Protein AF-A0AAW0XKK8-F1 (afdb_monomer_lite)

Structure (mmCIF, N/CA/C/O backbone):
data_AF-A0AAW0XKK8-F1
#
_entry.id   AF-A0AAW0XKK8-F1
#
loop_
_atom_site.group_PDB
_atom_site.id
_atom_site.type_symbol
_atom_site.label_atom_id
_atom_site.label_alt_id
_atom_site.label_comp_id
_atom_site.label_asym_id
_atom_site.label_entity_id
_atom_site.label_seq_id
_atom_site.pdbx_PDB_ins_code
_atom_site.Cartn_x
_atom_site.Cartn_y
_atom_site.Cartn_z
_atom_site.occupancy
_atom_site.B_iso_or_equiv
_atom_site.auth_seq_id
_atom_site.auth_comp_id
_atom_site.auth_asym_id
_atom_site.auth_atom_id
_atom_site.pdbx_PDB_model_num
ATOM 1 N N . PHE A 1 1 ? -4.760 21.081 11.468 1.00 84.69 1 PHE A N 1
ATOM 2 C CA . PHE A 1 1 ? -5.842 20.090 11.294 1.00 84.69 1 PHE A CA 1
ATOM 3 C C . PHE A 1 1 ? -5.333 18.701 11.641 1.00 84.69 1 PHE A C 1
ATOM 5 O O . PHE A 1 1 ? -5.816 18.152 12.617 1.00 84.69 1 PHE A O 1
ATOM 12 N N . THR A 1 2 ? -4.317 18.189 10.938 1.00 86.19 2 THR A N 1
ATOM 13 C CA . THR A 1 2 ? -3.656 16.901 11.236 1.00 86.19 2 THR A CA 1
ATOM 14 C C . THR A 1 2 ? -3.255 16.764 12.705 1.00 86.19 2 THR A C 1
ATOM 16 O O . THR A 1 2 ? -3.656 15.802 13.342 1.00 86.19 2 THR A O 1
ATOM 19 N N . SER A 1 3 ? -2.633 17.796 13.285 1.00 87.81 3 SER A N 1
ATOM 20 C CA . SER A 1 3 ? -2.278 17.830 14.714 1.00 87.81 3 SER A CA 1
ATOM 21 C C . SER A 1 3 ? -3.462 17.684 15.678 1.00 87.81 3 SER A C 1
ATOM 23 O O . SER A 1 3 ? -3.312 17.128 16.755 1.00 87.81 3 SER A O 1
ATOM 25 N N . VAL A 1 4 ? -4.654 18.174 15.317 1.00 87.62 4 VAL A N 1
ATOM 26 C CA . VAL A 1 4 ? -5.855 18.037 16.161 1.00 87.62 4 VAL A CA 1
ATOM 27 C C . VAL A 1 4 ? -6.326 16.589 16.160 1.00 87.62 4 VAL A C 1
ATOM 29 O O . VAL A 1 4 ? -6.712 16.079 17.206 1.00 87.62 4 VAL A O 1
ATOM 32 N N . VAL A 1 5 ? -6.285 15.932 14.996 1.00 90.00 5 VAL A N 1
ATOM 33 C CA . VAL A 1 5 ? -6.643 14.515 14.884 1.00 90.00 5 VAL A CA 1
ATOM 34 C C . VAL A 1 5 ? -5.619 13.652 15.612 1.00 90.00 5 VAL A C 1
ATOM 36 O O . VAL A 1 5 ? -6.015 12.767 16.353 1.00 90.00 5 VAL A O 1
ATOM 39 N N . GLU A 1 6 ? -4.331 13.956 15.474 1.00 90.62 6 GLU A N 1
ATOM 40 C CA . GLU A 1 6 ? -3.243 13.252 16.159 1.00 90.62 6 GLU A CA 1
ATOM 41 C C . GLU A 1 6 ? -3.327 13.383 17.688 1.00 90.62 6 GLU A C 1
ATOM 43 O O . GLU A 1 6 ? -3.263 12.393 18.403 1.00 90.62 6 GLU A O 1
ATOM 48 N N . CYS A 1 7 ? -3.532 14.592 18.223 1.00 92.00 7 CYS A N 1
ATOM 49 C CA . CYS A 1 7 ? -3.575 14.799 19.675 1.00 92.00 7 CYS A CA 1
ATOM 50 C C . CYS A 1 7 ? -4.872 14.305 20.343 1.00 92.00 7 CYS A C 1
ATOM 52 O O . CYS A 1 7 ? -4.920 14.189 21.570 1.00 92.00 7 CYS A O 1
ATOM 54 N N . HIS A 1 8 ? -5.942 14.078 19.574 1.00 93.88 8 HIS A N 1
ATOM 55 C CA . HIS A 1 8 ? -7.271 13.739 20.101 1.00 93.88 8 HIS A CA 1
ATOM 56 C C . HIS A 1 8 ? -7.899 12.503 19.441 1.00 93.88 8 HIS A C 1
ATOM 58 O O . HIS A 1 8 ? -9.105 12.286 19.570 1.00 93.88 8 HIS A O 1
ATOM 64 N N . SER A 1 9 ? -7.099 11.679 18.771 1.00 94.94 9 SER A N 1
ATOM 65 C CA . SER A 1 9 ? -7.500 10.456 18.063 1.00 94.94 9 SER A CA 1
ATOM 66 C C . SER A 1 9 ? -8.334 9.530 18.942 1.00 94.94 9 SER A C 1
ATOM 68 O O . SER A 1 9 ? -9.464 9.207 18.580 1.00 94.94 9 SER A O 1
ATOM 70 N N . ARG A 1 10 ? -7.869 9.202 20.151 1.00 95.25 10 ARG A N 1
ATOM 71 C CA . ARG A 1 10 ? -8.622 8.365 21.100 1.00 95.25 10 ARG A CA 1
ATOM 72 C C . ARG A 1 10 ? -10.015 8.912 21.425 1.00 95.25 10 ARG A C 1
ATOM 74 O O . ARG A 1 10 ? -10.976 8.148 21.480 1.00 95.25 10 ARG A O 1
ATOM 81 N N . LEU A 1 11 ? -10.140 10.225 21.633 1.00 95.69 11 LEU A N 1
ATOM 82 C CA . LEU A 1 11 ? -11.433 10.865 21.903 1.00 95.69 11 LEU A CA 1
ATOM 83 C C . LEU A 1 11 ? -12.339 10.808 20.668 1.00 95.69 11 LEU A C 1
ATOM 85 O O . LEU A 1 11 ? -13.523 10.508 20.789 1.00 95.69 11 LEU A O 1
ATOM 89 N N . LEU A 1 12 ? -11.782 11.054 19.480 1.00 96.00 12 LEU A N 1
ATOM 90 C CA . LEU A 1 12 ? -12.513 10.927 18.221 1.00 96.00 12 LEU A CA 1
ATOM 91 C C . LEU A 1 12 ? -13.043 9.501 18.034 1.00 96.00 12 LEU A C 1
ATOM 93 O O . LEU A 1 12 ? -14.217 9.340 17.717 1.00 96.00 12 LEU A O 1
ATOM 97 N N . LEU A 1 13 ? -12.234 8.475 18.304 1.00 97.19 13 LEU A N 1
ATOM 98 C CA . LEU A 1 13 ? -12.648 7.072 18.214 1.00 97.19 13 LEU A CA 1
ATOM 99 C C . LEU A 1 13 ? -13.746 6.723 19.231 1.00 97.19 13 LEU A C 1
ATOM 101 O O . LEU A 1 13 ? -14.715 6.059 18.880 1.00 97.19 13 LEU A O 1
ATOM 105 N N . GLN A 1 14 ? -13.670 7.235 20.464 1.00 96.62 14 GLN A N 1
ATOM 106 C CA . GLN A 1 14 ? -14.758 7.083 21.442 1.00 96.62 14 GLN A CA 1
ATOM 107 C C . GLN A 1 14 ? -16.062 7.739 20.972 1.00 96.62 14 GLN A C 1
ATOM 109 O O . GLN A 1 14 ? -17.140 7.180 21.169 1.00 96.62 14 GLN A O 1
ATOM 114 N N . CYS A 1 15 ? -15.975 8.910 20.339 1.00 96.75 15 CYS A N 1
ATOM 115 C CA . CYS A 1 15 ? -17.128 9.548 19.713 1.00 96.75 15 CYS A CA 1
ATOM 116 C C . CYS A 1 15 ? -17.630 8.746 18.503 1.00 96.75 15 CYS A C 1
ATOM 118 O O . CYS A 1 15 ? -18.832 8.711 18.270 1.00 96.75 15 CYS A O 1
ATOM 120 N N . ALA A 1 16 ? -16.750 8.077 17.754 1.00 96.81 16 ALA A N 1
ATOM 121 C CA . ALA A 1 16 ? -17.135 7.281 16.591 1.00 96.81 16 ALA A CA 1
ATOM 122 C C . ALA A 1 16 ? -18.048 6.095 16.950 1.00 96.81 16 ALA A C 1
ATOM 124 O O . ALA A 1 16 ? -18.891 5.728 16.141 1.00 96.81 16 ALA A O 1
ATOM 125 N N . LEU A 1 17 ? -17.929 5.565 18.173 1.00 96.88 17 LEU A N 1
ATOM 126 C CA . LEU A 1 17 ? -18.808 4.526 18.737 1.00 96.88 17 LEU A CA 1
ATOM 127 C C . LEU A 1 17 ? -20.202 5.048 19.131 1.00 96.88 17 LEU A C 1
ATOM 129 O O . LEU A 1 17 ? -21.073 4.291 19.554 1.00 96.88 17 LEU A O 1
ATOM 133 N N . GLN A 1 18 ? -20.427 6.361 19.063 1.00 96.81 18 GLN A N 1
ATOM 134 C CA . GLN A 1 18 ? -21.727 6.966 19.324 1.00 96.81 18 GLN A CA 1
ATOM 135 C C . GLN A 1 18 ? -22.398 7.284 17.991 1.00 96.81 18 GLN A C 1
ATOM 137 O O . GLN A 1 18 ? -21.910 8.122 17.233 1.00 96.81 18 GLN A O 1
ATOM 142 N N . ALA A 1 19 ? -23.562 6.682 17.738 1.00 94.12 19 ALA A N 1
ATOM 143 C CA . ALA A 1 19 ? -24.283 6.811 16.468 1.00 94.12 19 ALA A CA 1
ATOM 144 C C . ALA A 1 19 ? -24.527 8.270 16.019 1.00 94.12 19 ALA A C 1
ATOM 146 O O . ALA A 1 19 ? -24.535 8.556 14.824 1.00 94.12 19 ALA A O 1
ATOM 147 N N . GLU A 1 20 ? -24.694 9.205 16.961 1.00 95.94 20 GLU A N 1
ATOM 148 C CA . GLU A 1 20 ? -24.867 10.639 16.674 1.00 95.94 20 GLU A CA 1
ATOM 149 C C . GLU A 1 20 ? -23.611 11.290 16.064 1.00 95.94 20 GLU A C 1
ATOM 151 O O . GLU A 1 20 ? -23.715 12.173 15.212 1.00 95.94 20 GLU A O 1
ATOM 156 N N . HIS A 1 21 ? -22.418 10.845 16.466 1.00 95.69 21 HIS A N 1
ATOM 157 C CA . HIS A 1 21 ? -21.138 11.449 16.081 1.00 95.69 21 HIS A CA 1
ATOM 158 C C . HIS A 1 21 ? -20.372 10.630 15.033 1.00 95.69 21 HIS A C 1
ATOM 160 O O . HIS A 1 21 ? -19.498 11.178 14.357 1.00 95.69 21 HIS A O 1
ATOM 166 N N . GLN A 1 22 ? -20.719 9.352 1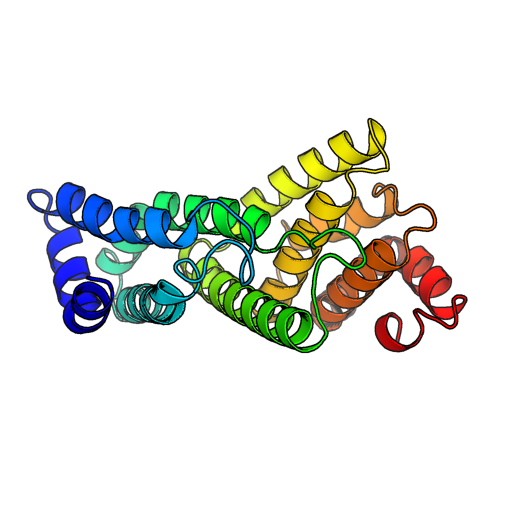4.861 1.00 95.69 22 GLN A N 1
ATOM 167 C CA . GLN A 1 22 ? -20.056 8.386 13.985 1.00 95.69 22 GLN A CA 1
ATOM 168 C C . GLN A 1 22 ? -19.761 8.937 12.583 1.00 95.69 22 GLN A C 1
ATOM 170 O O . GLN A 1 22 ? -18.604 8.983 12.163 1.00 95.69 22 GLN A O 1
ATOM 175 N N . ALA A 1 23 ? -20.786 9.421 11.874 1.00 95.38 23 ALA A N 1
ATOM 176 C CA . ALA A 1 23 ? -20.630 9.934 10.511 1.00 95.38 23 ALA A CA 1
ATOM 177 C C . ALA A 1 23 ? -19.679 11.142 10.441 1.00 95.38 23 ALA A C 1
ATOM 179 O O . ALA A 1 23 ? -18.861 11.248 9.527 1.00 95.38 23 ALA A O 1
ATOM 180 N N . THR A 1 24 ? -19.750 12.035 11.430 1.00 95.62 24 THR A N 1
ATOM 181 C CA . THR A 1 24 ? -18.892 13.222 11.510 1.00 95.62 24 THR A CA 1
ATOM 182 C C . THR A 1 24 ? -17.438 12.835 11.746 1.00 95.62 24 THR A C 1
ATOM 184 O O . THR A 1 24 ? -16.552 13.375 11.086 1.00 95.62 24 THR A O 1
ATOM 187 N N . VAL A 1 25 ? -17.171 11.885 12.647 1.00 95.38 25 VAL A N 1
ATOM 188 C CA . VAL A 1 25 ? -15.799 11.433 12.917 1.00 95.38 25 VAL A CA 1
ATOM 189 C C . VAL A 1 25 ? -15.202 10.748 11.691 1.00 95.38 25 VAL A C 1
ATOM 191 O O . VAL A 1 25 ? -14.082 11.078 11.300 1.00 95.38 25 VAL A O 1
ATOM 194 N N . VAL A 1 26 ? -15.955 9.859 11.035 1.00 94.94 26 VAL A N 1
ATOM 195 C CA . VAL A 1 26 ? -15.504 9.219 9.790 1.00 94.94 26 VAL A CA 1
ATOM 196 C C . VAL A 1 26 ? -15.193 10.272 8.729 1.00 94.94 26 VAL A C 1
ATOM 198 O O . VAL A 1 26 ? -14.148 10.195 8.087 1.00 94.94 26 VAL A O 1
ATOM 201 N N . GLN A 1 27 ? -16.035 11.299 8.589 1.00 94.00 27 GLN A N 1
ATOM 202 C CA . GLN A 1 27 ? -15.788 12.394 7.653 1.00 94.00 27 GLN A CA 1
ATOM 203 C C . GLN A 1 27 ? -14.513 13.177 7.997 1.00 94.00 27 GLN A C 1
ATOM 205 O O . GLN A 1 27 ? -13.757 13.520 7.091 1.00 94.00 27 GLN A O 1
ATOM 210 N N . VAL A 1 28 ? -14.251 13.447 9.280 1.00 93.19 28 VAL A N 1
ATOM 211 C CA . VAL A 1 28 ? -13.021 14.120 9.731 1.00 93.19 28 VAL A CA 1
ATOM 212 C C . VAL A 1 28 ? -11.789 13.292 9.376 1.00 93.19 28 VAL A C 1
ATOM 214 O O . VAL A 1 28 ? -10.851 13.831 8.795 1.00 93.19 28 VAL A O 1
ATOM 217 N N . VAL A 1 29 ? -11.793 11.987 9.650 1.00 91.81 29 VAL A N 1
ATOM 218 C CA . VAL A 1 29 ? -10.669 11.113 9.277 1.00 91.81 29 VAL A CA 1
ATOM 219 C C . VAL A 1 29 ? -10.535 11.019 7.753 1.00 91.81 29 VAL A C 1
ATOM 221 O O . VAL A 1 29 ? -9.429 11.098 7.225 1.00 91.81 29 VAL A O 1
ATOM 224 N N . ALA A 1 30 ? -11.644 10.969 7.012 1.00 91.00 30 ALA A N 1
ATOM 225 C CA . ALA A 1 30 ? -11.630 10.965 5.551 1.00 91.00 30 ALA A CA 1
ATOM 226 C C . ALA A 1 30 ? -11.070 12.265 4.936 1.00 91.00 30 ALA A C 1
ATOM 228 O O . ALA A 1 30 ? -10.599 12.242 3.801 1.00 91.00 30 ALA A O 1
ATOM 229 N N . LEU A 1 31 ? -11.047 13.395 5.655 1.00 92.31 31 LEU A N 1
ATOM 230 C CA . LEU A 1 31 ? -10.341 14.597 5.186 1.00 92.31 31 LEU A CA 1
ATOM 231 C C . LEU A 1 31 ? -8.817 14.397 5.145 1.00 92.31 31 LEU A C 1
ATOM 233 O O . LEU A 1 31 ? -8.158 15.009 4.308 1.00 92.31 31 LEU A O 1
ATOM 237 N N . LEU A 1 32 ? -8.248 13.513 5.975 1.00 93.81 32 LEU A N 1
ATOM 238 C CA . LEU A 1 32 ? -6.824 13.157 5.888 1.00 93.81 32 LEU A CA 1
ATOM 239 C C . LEU A 1 32 ? -6.498 12.476 4.554 1.00 93.81 32 LEU A C 1
ATOM 241 O O . LEU A 1 32 ? -5.420 12.699 4.003 1.00 93.81 32 LEU A O 1
ATOM 245 N N . LEU A 1 33 ? -7.445 11.710 3.995 1.00 93.88 33 LEU A N 1
ATOM 246 C CA . LEU A 1 33 ? -7.297 11.129 2.658 1.00 93.88 33 LEU A CA 1
ATOM 247 C C . LEU A 1 33 ? -7.171 12.210 1.588 1.00 93.88 33 LEU A C 1
ATOM 249 O O . LEU A 1 33 ? -6.453 12.005 0.621 1.00 93.88 33 LEU A O 1
ATOM 253 N N . GLN A 1 34 ? -7.820 13.366 1.750 1.00 92.06 34 GLN A N 1
ATOM 254 C CA . GLN A 1 34 ? -7.687 14.465 0.788 1.00 92.06 34 GLN A CA 1
ATOM 255 C C . GLN A 1 34 ? -6.275 15.060 0.812 1.00 92.06 34 GLN A C 1
ATOM 257 O O . GLN A 1 34 ? -5.745 15.399 -0.241 1.00 92.06 34 GLN A O 1
ATOM 262 N N . CYS A 1 35 ? -5.640 15.127 1.988 1.00 93.00 35 CYS A N 1
ATOM 263 C CA . CYS A 1 35 ? -4.231 15.504 2.100 1.00 93.00 35 CYS A CA 1
ATOM 264 C C . CYS A 1 35 ? -3.329 14.456 1.435 1.00 93.00 35 CYS A C 1
ATOM 266 O O . CYS A 1 35 ? -2.495 14.815 0.606 1.00 93.00 35 CYS A O 1
ATOM 268 N N . ALA A 1 36 ? -3.532 13.168 1.734 1.00 94.38 36 ALA A N 1
ATOM 269 C CA . ALA A 1 36 ? -2.767 12.073 1.131 1.00 94.38 36 ALA A CA 1
ATOM 270 C C . ALA A 1 36 ? -2.933 12.021 -0.402 1.00 94.38 36 ALA A C 1
ATOM 272 O O . ALA A 1 36 ? -1.972 11.786 -1.130 1.00 94.38 36 ALA A O 1
ATOM 273 N N . ALA A 1 37 ? -4.137 12.314 -0.895 1.00 95.81 37 ALA A N 1
ATOM 274 C CA . ALA A 1 37 ? -4.494 12.324 -2.310 1.00 95.81 37 ALA A CA 1
ATOM 275 C C . ALA A 1 37 ? -4.228 13.669 -3.005 1.00 95.81 37 ALA A C 1
ATOM 277 O O . ALA A 1 37 ? -4.780 13.911 -4.082 1.00 95.81 37 ALA A O 1
ATOM 278 N N . THR A 1 38 ? -3.405 14.548 -2.417 1.00 96.50 38 THR A N 1
ATOM 279 C CA . THR A 1 38 ? -3.028 15.812 -3.064 1.00 96.50 38 THR A CA 1
ATOM 280 C C . THR A 1 38 ? -2.476 15.523 -4.467 1.00 96.50 38 THR A C 1
ATOM 282 O O . THR A 1 38 ? -1.544 14.713 -4.589 1.00 96.50 38 THR A O 1
ATOM 285 N N . PRO A 1 39 ? -3.054 16.134 -5.523 1.00 96.38 39 PRO A N 1
ATOM 286 C CA . PRO A 1 39 ? -2.637 15.881 -6.895 1.00 96.38 39 PRO A CA 1
ATOM 287 C C . PRO A 1 39 ? -1.176 16.252 -7.136 1.00 96.38 39 PRO A C 1
ATOM 289 O O . PRO A 1 39 ? -0.699 17.259 -6.621 1.00 96.38 39 PRO A O 1
ATOM 292 N N . GLY A 1 40 ? -0.510 15.467 -7.981 1.00 93.94 40 GLY A N 1
ATOM 293 C CA . GLY A 1 40 ? 0.898 15.651 -8.326 1.00 93.94 40 GLY A CA 1
ATOM 294 C C . GLY A 1 40 ? 1.823 14.654 -7.631 1.00 93.94 40 GLY A C 1
ATOM 295 O O . GLY A 1 40 ? 1.401 13.849 -6.795 1.00 93.94 40 GLY A O 1
ATOM 296 N N . GLN A 1 41 ? 3.089 14.681 -8.021 1.00 94.56 41 GLN A N 1
ATOM 297 C CA . GLN A 1 41 ? 4.149 13.828 -7.515 1.00 94.56 41 GLN A CA 1
ATOM 298 C C . GLN A 1 41 ? 4.845 14.480 -6.314 1.00 94.56 41 GLN A C 1
ATOM 300 O O . GLN A 1 41 ? 5.308 15.617 -6.398 1.00 94.56 41 GLN A O 1
ATOM 305 N N . TYR A 1 42 ? 4.975 13.745 -5.210 1.00 95.94 42 TYR A N 1
ATOM 306 C CA . TYR A 1 42 ? 5.910 14.130 -4.154 1.00 95.94 42 TYR A CA 1
ATOM 307 C C . TYR A 1 42 ? 7.347 13.850 -4.623 1.00 95.94 42 TYR A C 1
ATOM 309 O O . TYR A 1 42 ? 7.576 12.775 -5.191 1.00 95.94 42 TYR A O 1
ATOM 317 N N . PRO A 1 43 ? 8.334 14.729 -4.366 1.00 95.31 43 PRO A N 1
ATOM 318 C CA . PRO A 1 43 ? 8.244 16.033 -3.687 1.00 95.31 43 PRO A CA 1
ATOM 319 C C . PRO A 1 43 ? 8.080 17.236 -4.638 1.00 95.31 43 PRO A C 1
ATOM 321 O O . PRO A 1 43 ? 8.110 18.378 -4.185 1.00 95.31 43 PRO A O 1
ATOM 324 N N . THR A 1 44 ? 7.987 17.008 -5.950 1.00 93.62 44 THR A N 1
ATOM 325 C CA . THR A 1 44 ? 8.135 18.056 -6.974 1.00 93.62 44 THR A CA 1
ATOM 326 C C . THR A 1 44 ? 6.900 18.931 -7.138 1.00 93.62 44 THR A C 1
ATOM 328 O O . THR A 1 44 ? 7.008 20.155 -7.177 1.00 93.62 44 THR A O 1
ATOM 331 N N . ASP A 1 45 ? 5.728 18.310 -7.249 1.00 95.31 45 ASP A N 1
ATOM 332 C CA . ASP A 1 45 ? 4.469 19.015 -7.494 1.00 95.31 45 ASP A CA 1
ATOM 333 C C . ASP A 1 45 ? 3.779 19.389 -6.179 1.00 95.31 45 ASP A C 1
ATOM 335 O O . ASP A 1 45 ? 3.057 20.385 -6.107 1.00 95.31 45 ASP A O 1
ATOM 339 N N . GLU A 1 46 ? 3.979 18.580 -5.135 1.00 96.00 46 GLU A N 1
ATOM 340 C CA . GLU A 1 46 ? 3.326 18.758 -3.845 1.00 96.00 46 GLU A CA 1
ATOM 341 C C . GLU A 1 46 ? 4.127 18.152 -2.683 1.00 96.00 46 GLU A C 1
ATOM 343 O O . GLU A 1 46 ? 4.867 17.184 -2.840 1.00 96.00 46 GLU A O 1
ATOM 348 N N . THR A 1 47 ? 3.936 18.718 -1.492 1.00 95.69 47 THR A N 1
ATOM 349 C CA . THR A 1 47 ? 4.537 18.267 -0.224 1.00 95.69 47 THR A CA 1
ATOM 350 C C . THR A 1 47 ? 3.495 18.118 0.885 1.00 95.69 47 THR A C 1
ATOM 352 O O . THR A 1 47 ? 3.812 18.180 2.064 1.00 95.69 47 THR A O 1
ATOM 355 N N . THR A 1 48 ? 2.218 17.991 0.527 1.00 95.50 48 THR A N 1
ATOM 356 C CA . THR A 1 48 ? 1.104 17.911 1.484 1.00 95.50 48 THR A CA 1
ATOM 357 C C . THR A 1 48 ? 0.793 16.468 1.867 1.00 95.50 48 THR A C 1
ATOM 359 O O . THR A 1 48 ? 0.384 16.193 2.997 1.00 95.50 48 THR A O 1
ATOM 362 N N . SER A 1 49 ? 1.005 15.532 0.945 1.00 96.19 49 SER A N 1
ATOM 363 C CA . SER A 1 49 ? 0.673 14.120 1.122 1.00 96.19 49 SER A CA 1
ATOM 364 C C . SER A 1 49 ? 1.518 13.395 2.170 1.00 96.19 49 SER A C 1
ATOM 366 O O . SER A 1 49 ? 1.090 12.346 2.642 1.00 96.19 49 SER A O 1
ATOM 368 N N . ASN A 1 50 ? 2.667 13.953 2.571 1.00 94.31 50 ASN A N 1
ATOM 369 C CA . ASN A 1 50 ? 3.513 13.396 3.630 1.00 94.31 50 ASN A CA 1
ATOM 370 C C . ASN A 1 50 ? 3.099 13.839 5.048 1.00 94.31 50 ASN A C 1
ATOM 372 O O . ASN A 1 50 ? 3.488 13.222 6.034 1.00 94.31 50 ASN A O 1
ATOM 376 N N . ILE A 1 51 ? 2.293 14.897 5.175 1.00 94.38 51 ILE A N 1
ATOM 377 C CA . ILE A 1 51 ? 1.895 15.464 6.470 1.00 94.38 51 ILE A CA 1
ATOM 378 C C . ILE A 1 51 ? 1.092 14.473 7.344 1.00 94.38 51 ILE A C 1
ATOM 380 O O . ILE A 1 51 ? 1.313 14.461 8.555 1.00 94.38 51 ILE A O 1
ATOM 384 N N . PRO A 1 52 ? 0.147 13.662 6.818 1.00 94.75 52 PRO A N 1
ATOM 385 C CA . PRO A 1 52 ? -0.715 12.837 7.662 1.00 94.75 52 PRO A CA 1
ATOM 386 C C . PRO A 1 52 ? -0.113 11.486 8.093 1.00 94.75 52 PRO A C 1
ATOM 388 O O . PRO A 1 52 ? -0.819 10.748 8.774 1.00 94.75 52 PRO A O 1
ATOM 391 N N . PHE A 1 53 ? 1.136 11.135 7.744 1.00 95.12 53 PHE A N 1
ATOM 392 C CA . PHE A 1 53 ? 1.702 9.809 8.065 1.00 95.12 53 PHE A CA 1
ATOM 393 C C . PHE A 1 53 ? 1.644 9.466 9.559 1.00 95.12 53 PHE A C 1
ATOM 395 O O . PHE A 1 53 ? 1.123 8.412 9.923 1.00 95.12 53 PHE A O 1
ATOM 402 N N . ALA A 1 54 ? 2.076 10.387 10.427 1.00 94.38 54 ALA A N 1
ATOM 403 C CA . ALA A 1 54 ? 2.010 10.191 11.877 1.00 94.38 54 ALA A CA 1
ATOM 404 C C . ALA A 1 54 ? 0.568 9.965 12.363 1.00 94.38 54 ALA A C 1
ATOM 406 O O . ALA A 1 54 ? 0.320 9.122 13.217 1.00 94.38 54 ALA A O 1
ATOM 407 N N . VAL A 1 55 ? -0.405 10.651 11.754 1.00 95.44 55 VAL A N 1
ATOM 408 C CA . VAL A 1 55 ? -1.822 10.532 12.120 1.00 95.44 55 VAL A CA 1
ATOM 409 C C . VAL A 1 55 ? -2.370 9.140 11.798 1.00 95.44 55 VAL A C 1
ATOM 411 O O . VAL A 1 55 ? -3.144 8.598 12.584 1.00 95.44 55 VAL A O 1
ATOM 414 N N . TRP A 1 56 ? -1.972 8.541 10.669 1.00 96.75 56 TRP A N 1
ATOM 415 C CA . TRP A 1 56 ? -2.406 7.187 10.300 1.00 96.75 56 TRP A CA 1
ATOM 416 C C . TRP A 1 56 ? -1.901 6.127 11.273 1.00 96.75 56 TRP A C 1
ATOM 418 O O . TRP A 1 56 ? -2.670 5.235 11.642 1.00 96.75 56 TRP A O 1
ATOM 428 N N . PHE A 1 57 ? -0.649 6.268 11.719 1.00 95.44 57 PHE A N 1
ATOM 429 C CA . PHE A 1 57 ? -0.093 5.461 12.799 1.00 95.44 57 PHE A CA 1
ATOM 430 C C . PHE A 1 57 ? -0.894 5.651 14.091 1.00 95.44 57 PHE A C 1
ATOM 432 O O . PHE A 1 57 ? -1.397 4.677 14.640 1.00 95.44 57 PHE A O 1
ATOM 439 N N . THR A 1 58 ? -1.097 6.895 14.539 1.00 96.81 58 THR A N 1
ATOM 440 C CA . THR A 1 58 ? -1.796 7.180 15.801 1.00 96.81 58 THR A CA 1
ATOM 441 C C . THR A 1 58 ? -3.231 6.653 15.816 1.00 96.81 58 THR A C 1
ATOM 443 O O . THR A 1 58 ? -3.653 6.064 16.806 1.00 96.81 58 THR A O 1
ATOM 446 N N . ILE A 1 59 ? -3.990 6.826 14.727 1.00 96.50 59 ILE A N 1
ATOM 447 C CA . ILE A 1 59 ? -5.360 6.297 14.635 1.00 96.50 59 ILE A CA 1
ATOM 448 C C . ILE A 1 59 ? -5.344 4.774 14.747 1.00 96.50 59 ILE A C 1
ATOM 450 O O . ILE A 1 59 ? -6.138 4.211 15.499 1.00 96.50 59 ILE A O 1
ATOM 454 N N . GLN A 1 60 ? -4.449 4.112 14.013 1.00 96.69 60 GLN A N 1
ATOM 455 C CA . GLN A 1 60 ? -4.337 2.662 14.067 1.00 96.69 60 GLN A CA 1
ATOM 456 C C . GLN A 1 60 ? -3.951 2.191 15.469 1.00 96.69 60 GLN A C 1
ATOM 458 O O . GLN A 1 60 ? -4.586 1.269 15.979 1.00 96.69 60 GLN A O 1
ATOM 463 N N . ASP A 1 61 ? -2.933 2.793 16.082 1.00 97.31 61 ASP A N 1
ATOM 464 C CA . ASP A 1 61 ? -2.449 2.428 17.415 1.00 97.31 61 ASP A CA 1
ATOM 465 C C . ASP A 1 61 ? -3.563 2.585 18.457 1.00 97.31 61 ASP A C 1
ATOM 467 O O . ASP A 1 61 ? -3.886 1.638 19.175 1.00 97.31 61 ASP A O 1
ATOM 471 N N . ASP A 1 62 ? -4.270 3.720 18.443 1.00 97.81 62 ASP A N 1
ATOM 472 C CA . ASP A 1 62 ? -5.386 3.953 19.354 1.00 97.81 62 ASP A CA 1
ATOM 473 C C . ASP A 1 62 ? -6.534 2.958 19.153 1.00 97.81 62 ASP A C 1
ATOM 475 O O . ASP A 1 62 ? -7.069 2.486 20.159 1.00 97.81 62 ASP A O 1
ATOM 479 N N . ILE A 1 63 ? -6.896 2.595 17.909 1.00 97.62 63 ILE A N 1
ATOM 480 C CA . ILE A 1 63 ? -7.889 1.533 17.633 1.00 97.62 63 ILE A CA 1
ATOM 481 C C . ILE A 1 63 ? -7.461 0.222 18.305 1.00 97.62 63 ILE A C 1
ATOM 483 O O . ILE A 1 63 ? -8.296 -0.463 18.902 1.00 97.62 63 ILE A O 1
ATOM 487 N N . MET A 1 64 ? -6.167 -0.116 18.268 1.00 96.44 64 MET A N 1
ATOM 488 C CA . MET A 1 64 ? -5.655 -1.342 18.891 1.00 96.44 64 MET A CA 1
ATOM 489 C C . MET A 1 64 ? -5.714 -1.317 20.423 1.00 96.44 64 MET A C 1
ATOM 491 O O . MET A 1 64 ? -5.675 -2.380 21.037 1.00 96.44 64 MET A O 1
ATOM 495 N N . THR A 1 65 ? -5.871 -0.145 21.050 1.00 97.19 65 THR A N 1
ATOM 496 C CA . THR A 1 65 ? -6.052 -0.037 22.509 1.00 97.19 65 THR A CA 1
ATOM 497 C C . THR A 1 65 ? -7.487 -0.281 22.992 1.00 97.19 65 THR A C 1
ATOM 499 O O . THR A 1 65 ? -7.706 -0.372 24.203 1.00 97.19 65 THR A O 1
ATOM 502 N N . PHE A 1 66 ? -8.474 -0.342 22.090 1.00 97.62 66 PHE A N 1
ATOM 503 C CA . PHE A 1 66 ? -9.834 -0.772 22.430 1.00 97.62 66 PHE A CA 1
ATOM 504 C C . PHE A 1 66 ? -9.895 -2.302 22.499 1.00 97.62 66 PHE A C 1
ATOM 506 O O . PHE A 1 66 ? -9.119 -2.992 21.844 1.00 97.62 66 PHE A O 1
ATOM 513 N N . GLU A 1 67 ? -10.849 -2.842 23.257 1.00 94.88 67 GLU A N 1
ATOM 514 C CA . GLU A 1 67 ? -11.013 -4.287 23.437 1.00 94.88 67 GLU A CA 1
ATOM 515 C C . GLU A 1 67 ? -12.425 -4.745 23.043 1.00 94.88 67 GLU A C 1
ATOM 517 O O . GLU A 1 67 ? -13.402 -3.996 23.140 1.00 94.88 67 GLU A O 1
ATOM 522 N N . GLY A 1 68 ? -12.541 -6.004 22.616 1.00 96.50 68 GLY A N 1
ATOM 523 C CA . GLY A 1 68 ? -13.825 -6.657 22.358 1.00 96.50 68 GLY A CA 1
ATOM 524 C C . GLY A 1 68 ? -14.656 -5.984 21.261 1.00 96.50 68 GLY A C 1
ATOM 525 O O . GLY A 1 68 ? -14.164 -5.692 20.173 1.00 96.50 68 GLY A O 1
ATOM 526 N N . GLU A 1 69 ? -15.942 -5.769 21.545 1.00 96.81 69 GLU A N 1
ATOM 527 C CA . GLU A 1 69 ? -16.926 -5.266 20.575 1.00 96.81 69 GLU A CA 1
ATOM 528 C C . GLU A 1 69 ? -16.592 -3.858 20.066 1.00 96.81 69 GLU A C 1
ATOM 530 O O . GLU A 1 69 ? -16.728 -3.591 18.876 1.00 96.81 69 GLU A O 1
ATOM 535 N N . GLN A 1 70 ? -16.059 -2.988 20.931 1.00 97.69 70 GLN A N 1
ATOM 536 C CA . GLN A 1 70 ? -15.687 -1.622 20.551 1.00 97.69 70 GLN A CA 1
ATOM 537 C C . GLN A 1 70 ? -14.572 -1.605 19.503 1.00 97.69 70 GLN A C 1
ATOM 539 O O . GLN A 1 70 ? -14.632 -0.848 18.537 1.00 97.69 70 GLN A O 1
ATOM 544 N N . GLN A 1 71 ? -13.559 -2.457 19.673 1.00 97.94 71 GLN A N 1
ATOM 545 C CA . GLN A 1 71 ? -12.484 -2.578 18.692 1.00 97.94 71 GLN A CA 1
ATOM 546 C C . GLN A 1 71 ? -13.022 -3.106 17.361 1.00 97.94 71 GLN A C 1
ATOM 548 O O . GLN A 1 71 ? -12.731 -2.534 16.314 1.00 97.94 71 GLN A O 1
ATOM 553 N N . ALA A 1 72 ? -13.836 -4.165 17.397 1.00 97.81 72 ALA A N 1
ATOM 554 C CA . ALA A 1 72 ? -14.423 -4.750 16.195 1.00 97.81 72 ALA A CA 1
ATOM 555 C C . ALA A 1 72 ? -15.298 -3.745 15.421 1.00 97.81 72 ALA A C 1
ATOM 557 O O . ALA A 1 72 ? -15.234 -3.686 14.189 1.00 97.81 72 ALA A O 1
ATOM 558 N N . GLU A 1 73 ? -16.072 -2.922 16.133 1.00 98.00 73 GLU A N 1
ATOM 559 C CA . GLU A 1 73 ? -16.882 -1.855 15.544 1.00 98.00 73 GLU A CA 1
ATOM 560 C C . GLU A 1 73 ? -16.008 -0.794 14.866 1.00 98.00 73 GLU A C 1
ATOM 562 O O . GLU A 1 73 ? -16.256 -0.452 13.710 1.00 98.00 73 GLU A O 1
ATOM 567 N N . LEU A 1 74 ? -14.941 -0.326 15.525 1.00 98.19 74 LEU A N 1
ATOM 568 C CA . LEU A 1 74 ? -14.015 0.655 14.948 1.00 98.19 74 LEU A CA 1
ATOM 569 C C . LEU A 1 74 ? -13.276 0.109 13.721 1.00 98.19 74 LEU A C 1
ATOM 571 O O . LEU A 1 74 ? -13.171 0.811 12.716 1.00 98.19 74 LEU A O 1
ATOM 575 N N . LEU A 1 75 ? -12.802 -1.139 13.772 1.00 98.00 75 LEU A N 1
ATOM 576 C CA . LEU A 1 75 ? -12.157 -1.797 12.631 1.00 98.00 75 LEU A CA 1
ATOM 577 C C . LEU A 1 75 ? -13.100 -1.843 11.423 1.00 98.00 75 LEU A C 1
ATOM 579 O O . LEU A 1 75 ? -12.728 -1.416 10.332 1.00 98.00 75 LEU A O 1
ATOM 583 N N . THR A 1 76 ? -14.349 -2.264 11.642 1.00 97.62 76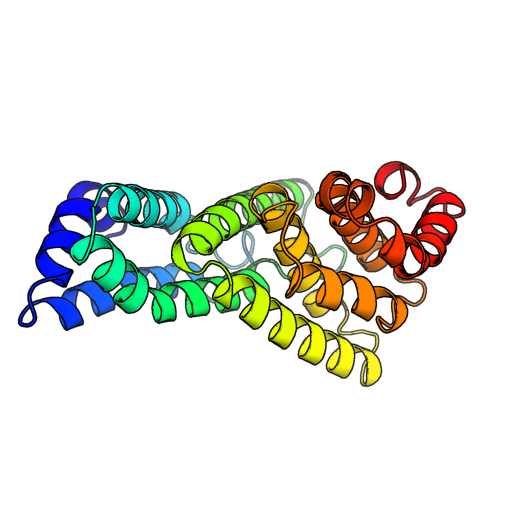 THR A N 1
ATOM 584 C CA . THR A 1 76 ? -15.384 -2.305 10.596 1.00 97.62 76 THR A CA 1
ATOM 585 C C . THR A 1 76 ? -15.707 -0.905 10.068 1.00 97.62 76 THR A C 1
ATOM 587 O O . THR A 1 76 ? -15.858 -0.697 8.865 1.00 97.62 76 THR A O 1
ATOM 590 N N . LEU A 1 77 ? -15.795 0.081 10.963 1.00 97.56 77 LEU A N 1
ATOM 591 C CA . LEU A 1 77 ? -16.147 1.455 10.625 1.00 97.56 77 LEU A CA 1
ATOM 592 C C . LEU A 1 77 ? -15.086 2.140 9.758 1.00 97.56 77 LEU A C 1
ATOM 594 O O . LEU A 1 77 ? -15.428 2.849 8.809 1.00 97.56 77 LEU A O 1
ATOM 598 N N . PHE A 1 78 ? -13.807 1.950 10.086 1.00 97.31 78 PHE A N 1
ATOM 599 C CA . PHE A 1 78 ? -12.697 2.599 9.390 1.00 97.31 78 PHE A CA 1
ATOM 600 C C . PHE A 1 78 ? -12.140 1.780 8.224 1.00 97.31 78 PHE A C 1
ATOM 602 O O . PHE A 1 78 ? -11.398 2.336 7.413 1.00 97.31 78 PHE A O 1
ATOM 609 N N . GLN A 1 79 ? -12.543 0.516 8.063 1.00 97.56 79 GLN A N 1
ATOM 610 C CA . GLN A 1 79 ? -12.143 -0.327 6.935 1.00 97.56 79 GLN A CA 1
ATOM 611 C C . GLN A 1 79 ? -12.259 0.385 5.568 1.00 97.56 79 GLN A C 1
ATOM 613 O O . GLN A 1 79 ? -11.265 0.405 4.838 1.00 97.56 79 GLN A O 1
ATOM 618 N N . PRO A 1 80 ? -13.376 1.050 5.198 1.00 97.38 80 PRO A N 1
ATOM 619 C CA . PRO A 1 80 ? -13.473 1.720 3.898 1.00 97.38 80 PRO A CA 1
ATOM 620 C C . PRO A 1 80 ? -12.482 2.883 3.735 1.00 97.38 80 PRO A C 1
ATOM 622 O O . PRO A 1 80 ? -12.008 3.151 2.631 1.00 97.38 80 PRO A O 1
ATOM 625 N N . VAL A 1 81 ? -12.153 3.573 4.832 1.00 97.38 81 VAL A N 1
ATOM 626 C CA . VAL A 1 81 ? -11.186 4.680 4.842 1.00 97.38 81 VAL A CA 1
ATOM 627 C C . VAL A 1 81 ? -9.777 4.146 4.590 1.00 97.38 81 VAL A C 1
ATOM 629 O O . VAL A 1 81 ? -9.061 4.697 3.757 1.00 97.38 81 VAL A O 1
ATOM 632 N N . TYR A 1 82 ? -9.400 3.047 5.248 1.00 97.94 82 TYR A N 1
ATOM 633 C CA . TYR A 1 82 ? -8.091 2.420 5.062 1.00 97.94 82 TYR A CA 1
ATOM 634 C C . TYR A 1 82 ? -7.946 1.758 3.685 1.00 97.94 82 TYR A C 1
ATOM 636 O O . TYR A 1 82 ? -6.892 1.890 3.074 1.00 97.94 82 TYR A O 1
ATOM 644 N N . LEU A 1 83 ? -8.999 1.147 3.128 1.00 98.19 83 LEU A N 1
ATOM 645 C CA . LEU A 1 83 ? -8.969 0.678 1.733 1.00 98.19 83 LEU A CA 1
ATOM 646 C C . LEU A 1 83 ? -8.714 1.840 0.763 1.00 98.19 83 LEU A C 1
ATOM 648 O O . LEU A 1 83 ? -7.891 1.737 -0.146 1.00 98.19 83 LEU A O 1
ATOM 652 N N . LYS A 1 84 ? -9.349 2.996 0.999 1.00 98.06 84 LYS A N 1
ATOM 653 C CA . LYS A 1 84 ? -9.115 4.183 0.170 1.00 98.06 84 LYS A CA 1
ATOM 654 C C . LYS A 1 84 ? -7.722 4.785 0.359 1.00 98.06 84 LYS A C 1
ATOM 656 O O . LYS A 1 84 ? -7.168 5.356 -0.585 1.00 98.06 84 LYS A O 1
ATOM 661 N N . LEU A 1 85 ? -7.153 4.664 1.556 1.00 98.19 85 LEU A N 1
ATOM 662 C CA . LEU A 1 85 ? -5.766 5.037 1.821 1.00 98.19 85 LEU A CA 1
ATOM 663 C C . LEU A 1 85 ? -4.809 4.180 0.989 1.00 98.19 85 LEU A C 1
ATOM 665 O O . LEU A 1 85 ? -3.913 4.729 0.352 1.00 98.19 85 LEU A O 1
ATOM 669 N N . VAL A 1 86 ? -5.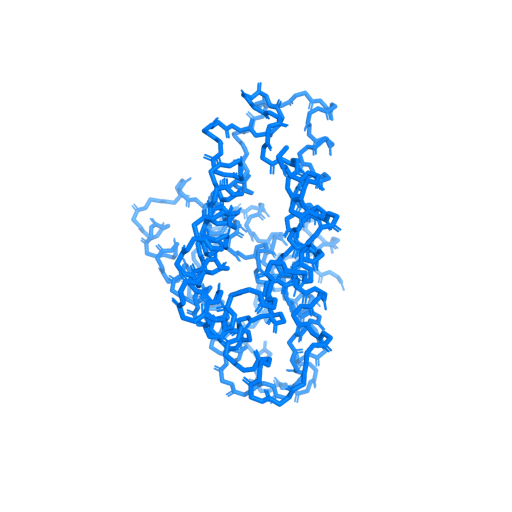054 2.868 0.928 1.00 98.44 86 VAL A N 1
ATOM 670 C CA . VAL A 1 86 ? -4.260 1.932 0.123 1.00 98.44 86 VAL A CA 1
ATOM 671 C C . VAL A 1 86 ? -4.314 2.301 -1.359 1.00 98.44 86 VAL A C 1
ATOM 673 O O . VAL A 1 86 ? -3.260 2.490 -1.963 1.00 98.44 86 VAL A O 1
ATOM 676 N N . ASP A 1 87 ? -5.510 2.524 -1.922 1.00 98.38 87 ASP A N 1
ATOM 677 C CA . ASP A 1 87 ? -5.660 3.012 -3.306 1.00 98.38 87 ASP A CA 1
ATOM 678 C C . ASP A 1 87 ? -4.804 4.258 -3.562 1.00 98.38 87 ASP A C 1
ATOM 680 O O . ASP A 1 87 ? -4.117 4.379 -4.579 1.00 98.38 87 ASP A O 1
ATOM 684 N N . THR A 1 88 ? -4.891 5.214 -2.634 1.00 98.12 88 THR A N 1
ATOM 685 C CA . THR A 1 88 ? -4.225 6.511 -2.740 1.00 98.12 88 THR A CA 1
ATOM 686 C C . THR A 1 88 ? -2.717 6.322 -2.752 1.00 98.12 88 THR A C 1
ATOM 688 O O . THR A 1 88 ? -2.040 6.845 -3.633 1.00 98.12 88 THR A O 1
ATOM 691 N N . PHE A 1 89 ? -2.179 5.531 -1.830 1.00 98.44 89 PHE A N 1
ATOM 692 C CA . PHE A 1 89 ? -0.745 5.307 -1.736 1.00 98.44 89 PHE A CA 1
ATOM 693 C C . PHE A 1 89 ? -0.172 4.451 -2.857 1.00 98.44 89 PHE A C 1
ATOM 695 O O . PHE A 1 89 ? 0.964 4.702 -3.262 1.00 98.44 89 PHE A O 1
ATOM 702 N N . ILE A 1 90 ? -0.945 3.544 -3.460 1.00 98.31 90 ILE A N 1
ATOM 703 C CA . ILE A 1 90 ? -0.505 2.866 -4.687 1.00 98.31 90 ILE A CA 1
ATOM 704 C C . ILE A 1 90 ? -0.271 3.910 -5.787 1.00 98.31 90 ILE A C 1
ATOM 706 O O . ILE A 1 90 ? 0.747 3.864 -6.469 1.00 98.31 90 ILE A O 1
ATOM 710 N N . GLN A 1 91 ? -1.152 4.909 -5.917 1.00 97.25 91 GLN A N 1
ATOM 711 C CA . GLN A 1 91 ? -0.955 5.993 -6.887 1.00 97.25 91 GLN A CA 1
ATOM 712 C C . GLN A 1 91 ? 0.199 6.931 -6.506 1.00 97.25 91 GLN A C 1
ATOM 714 O O . GLN A 1 91 ? 0.977 7.326 -7.370 1.00 97.25 91 GLN A O 1
ATOM 719 N N . LYS A 1 92 ? 0.341 7.286 -5.224 1.00 97.56 92 LYS A N 1
ATOM 720 C CA . LYS A 1 92 ? 1.401 8.197 -4.753 1.00 97.56 92 LYS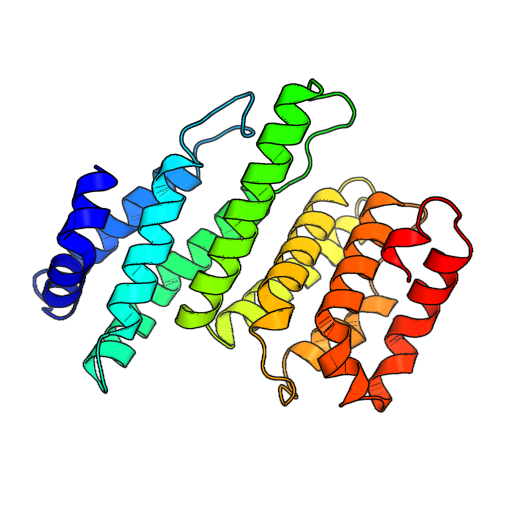 A CA 1
ATOM 721 C C . LYS A 1 92 ? 2.798 7.570 -4.771 1.00 97.56 92 LYS A C 1
ATOM 723 O O . LYS A 1 92 ? 3.783 8.302 -4.827 1.00 97.56 92 LYS A O 1
ATOM 728 N N . SER A 1 93 ? 2.884 6.242 -4.729 1.00 97.19 93 SER A N 1
ATOM 729 C CA . SER A 1 93 ? 4.146 5.495 -4.773 1.00 97.19 93 SER A CA 1
ATOM 730 C C . SER A 1 93 ? 4.596 5.114 -6.184 1.00 97.19 93 SER A C 1
ATOM 732 O O . SER A 1 93 ? 5.684 4.552 -6.317 1.00 97.19 93 SER A O 1
ATOM 734 N N . LEU A 1 94 ? 3.814 5.448 -7.223 1.00 96.12 94 LEU A N 1
ATOM 735 C CA . LEU A 1 94 ? 4.214 5.256 -8.617 1.00 96.12 94 LEU A CA 1
ATOM 736 C C . LEU A 1 94 ? 5.569 5.913 -8.874 1.00 96.12 94 LEU A C 1
ATOM 738 O O . LEU A 1 94 ? 5.771 7.095 -8.588 1.00 96.12 94 LEU A O 1
ATOM 742 N N . LEU A 1 95 ? 6.489 5.150 -9.461 1.00 94.12 95 LEU A N 1
ATOM 743 C CA . LEU A 1 95 ? 7.783 5.689 -9.846 1.00 94.12 95 LEU A CA 1
ATOM 744 C C . LEU A 1 95 ? 7.614 6.817 -10.883 1.00 94.12 95 LEU A C 1
ATOM 746 O O . LEU A 1 95 ? 6.898 6.656 -11.883 1.00 94.12 95 LEU A O 1
ATOM 750 N N . PRO A 1 96 ? 8.281 7.965 -10.692 1.00 91.38 96 PRO A N 1
ATOM 751 C CA . PRO A 1 96 ? 8.287 9.009 -11.701 1.00 91.38 96 PRO A CA 1
ATOM 752 C C . PRO A 1 96 ? 9.089 8.551 -12.934 1.00 91.38 96 PRO A C 1
ATOM 754 O O . PRO A 1 96 ? 9.902 7.629 -12.839 1.00 91.38 96 PRO A O 1
ATOM 757 N N . PRO A 1 97 ? 8.884 9.176 -14.108 1.00 85.12 97 PRO A N 1
ATOM 758 C CA . PRO A 1 97 ? 9.678 8.883 -15.298 1.00 85.12 97 PRO A CA 1
ATOM 759 C C . PRO A 1 97 ? 11.187 9.050 -15.067 1.00 85.12 97 PRO A C 1
ATOM 761 O O . PRO A 1 97 ? 11.623 9.862 -14.244 1.00 85.12 97 PRO A O 1
ATOM 764 N N . ASP A 1 98 ? 11.991 8.330 -15.850 1.00 76.12 98 ASP A N 1
ATOM 765 C CA . ASP A 1 98 ? 13.448 8.424 -15.778 1.00 76.12 98 ASP A CA 1
ATOM 766 C C . ASP A 1 98 ? 13.920 9.878 -15.957 1.00 76.12 98 ASP A C 1
ATOM 768 O O . ASP A 1 98 ? 13.516 10.580 -16.884 1.00 76.12 98 ASP A O 1
ATOM 772 N N . ASN A 1 99 ? 14.812 10.322 -15.065 1.00 76.81 99 ASN A N 1
ATOM 773 C CA . ASN A 1 99 ? 15.360 11.688 -14.995 1.00 76.81 99 ASN A CA 1
ATOM 774 C C . ASN A 1 99 ? 14.373 12.803 -14.606 1.00 76.81 99 ASN A C 1
ATOM 776 O O . ASN A 1 99 ? 14.738 13.972 -14.696 1.00 76.81 99 ASN A O 1
ATOM 780 N N . ALA A 1 100 ? 13.168 12.476 -14.130 1.00 82.94 100 ALA A N 1
ATOM 781 C CA . ALA A 1 100 ? 12.231 13.486 -13.630 1.00 82.94 100 ALA A CA 1
ATOM 782 C C . ALA A 1 100 ? 12.709 14.179 -12.341 1.00 82.94 100 ALA A C 1
ATOM 784 O O . ALA A 1 100 ? 12.293 15.297 -12.064 1.00 82.94 100 ALA A O 1
ATOM 785 N N . LEU A 1 101 ? 13.572 13.512 -11.566 1.00 88.81 101 LEU A N 1
ATOM 786 C CA . LEU A 1 101 ? 14.013 13.956 -10.246 1.00 88.81 101 LEU A CA 1
ATOM 787 C C . LEU A 1 101 ? 15.526 14.211 -10.200 1.00 88.81 101 LEU A C 1
ATOM 789 O O . LEU A 1 101 ? 16.324 13.417 -10.719 1.00 88.81 101 LEU A O 1
ATOM 793 N N . THR A 1 102 ? 15.923 15.274 -9.504 1.00 93.44 102 THR A N 1
ATOM 794 C CA . THR A 1 102 ? 17.300 15.502 -9.043 1.00 93.44 102 THR A CA 1
ATOM 795 C C . THR A 1 102 ? 17.721 14.442 -8.018 1.00 93.44 102 THR A C 1
ATOM 797 O O . THR A 1 102 ? 16.896 13.704 -7.484 1.00 93.44 102 THR A O 1
ATOM 800 N N . SER A 1 103 ? 19.018 14.341 -7.709 1.00 92.62 103 SER A N 1
ATOM 801 C CA . SER A 1 103 ? 19.506 13.374 -6.712 1.00 92.62 103 SER A CA 1
ATOM 802 C C . SER A 1 103 ? 18.894 13.580 -5.321 1.00 92.62 103 SER A C 1
ATOM 804 O O . SER A 1 103 ? 18.623 12.603 -4.633 1.00 92.62 103 SER A O 1
ATOM 806 N N . GLU A 1 104 ? 18.658 14.832 -4.922 1.00 94.44 104 GLU A N 1
ATOM 807 C CA . GLU A 1 104 ? 18.018 15.163 -3.644 1.00 94.44 104 GLU A CA 1
ATOM 808 C C . GLU A 1 104 ? 16.539 14.755 -3.646 1.00 94.44 104 GLU A C 1
ATOM 810 O O . GLU A 1 104 ? 16.076 14.090 -2.724 1.00 94.44 104 GLU A O 1
ATOM 815 N N . GLU A 1 105 ? 15.809 15.059 -4.721 1.00 95.75 105 GLU A N 1
ATOM 816 C CA . GLU A 1 105 ? 14.400 14.673 -4.857 1.00 95.75 105 GLU A CA 1
ATOM 817 C C . GLU A 1 105 ? 14.211 13.157 -4.948 1.00 95.75 105 GLU A C 1
ATOM 819 O O . GLU A 1 105 ? 13.229 12.638 -4.422 1.00 95.75 105 GLU A O 1
ATOM 824 N N . LYS A 1 106 ? 15.155 12.430 -5.561 1.00 94.25 106 LYS A N 1
ATOM 825 C CA . LYS A 1 106 ? 15.158 10.959 -5.554 1.00 94.25 106 LYS A CA 1
ATOM 826 C C . LYS A 1 106 ? 15.253 10.408 -4.138 1.00 94.25 106 LYS A C 1
ATOM 828 O O . LYS A 1 106 ? 14.524 9.475 -3.815 1.00 94.25 106 LYS A O 1
ATOM 833 N N . GLU A 1 107 ? 16.121 10.976 -3.304 1.00 95.56 107 GLU A N 1
ATOM 834 C CA . GLU A 1 107 ? 16.255 10.541 -1.912 1.00 95.56 107 GLU A CA 1
ATOM 835 C C . GLU A 1 107 ? 15.012 10.898 -1.090 1.00 95.56 107 GLU A C 1
ATOM 837 O O . GLU A 1 107 ? 14.493 10.049 -0.368 1.00 95.56 107 GLU A O 1
ATOM 842 N N . MET A 1 108 ? 14.464 12.105 -1.264 1.00 96.94 108 MET A N 1
ATOM 843 C CA . MET A 1 108 ? 13.192 12.486 -0.639 1.00 96.94 108 MET A CA 1
ATOM 844 C C . MET A 1 108 ? 12.057 11.537 -1.038 1.00 96.94 108 MET A C 1
ATOM 846 O O . MET A 1 108 ? 11.307 11.077 -0.179 1.00 96.94 108 MET A O 1
ATOM 850 N N . PHE A 1 109 ? 11.944 11.199 -2.325 1.00 97.12 109 PHE A N 1
ATOM 851 C CA . PHE A 1 109 ? 10.926 10.268 -2.800 1.00 97.12 109 PHE A CA 1
ATOM 852 C C . PHE A 1 109 ? 11.155 8.842 -2.285 1.00 97.12 109 PHE A C 1
ATOM 854 O O . PHE A 1 109 ? 10.194 8.152 -1.951 1.00 97.12 109 PHE A O 1
ATOM 861 N N . ARG A 1 110 ? 12.412 8.401 -2.151 1.00 96.25 110 ARG A N 1
ATOM 862 C CA . ARG A 1 110 ? 12.748 7.109 -1.539 1.00 96.25 110 ARG A CA 1
ATOM 863 C C . ARG A 1 110 ? 12.268 7.038 -0.087 1.00 96.25 110 ARG A C 1
ATOM 865 O O . ARG A 1 110 ? 11.618 6.062 0.274 1.00 96.25 110 ARG A O 1
ATOM 872 N N . CYS A 1 111 ? 12.540 8.066 0.720 1.00 97.69 111 CYS A N 1
ATOM 873 C CA . CYS A 1 111 ? 12.037 8.154 2.096 1.00 97.69 111 CYS A CA 1
ATOM 874 C C . CYS A 1 111 ? 10.504 8.196 2.135 1.00 97.69 111 CYS A C 1
ATOM 876 O O . CYS A 1 111 ? 9.893 7.465 2.899 1.00 97.69 111 CYS A O 1
ATOM 878 N N . TYR A 1 112 ? 9.876 8.959 1.242 1.00 98.12 112 TYR A N 1
ATOM 879 C CA . TYR A 1 112 ? 8.418 9.012 1.136 1.00 98.12 112 TYR A CA 1
ATOM 880 C C . TYR A 1 112 ? 7.788 7.649 0.808 1.00 98.12 112 TYR A C 1
ATOM 882 O O . TYR A 1 112 ? 6.771 7.274 1.388 1.00 98.12 112 TYR A O 1
ATOM 890 N N . ARG A 1 113 ? 8.404 6.866 -0.089 1.00 97.94 113 ARG A N 1
ATOM 891 C CA . ARG A 1 113 ? 7.976 5.486 -0.363 1.00 97.94 113 ARG A CA 1
ATOM 892 C C . ARG A 1 113 ? 8.144 4.578 0.857 1.00 97.94 113 ARG A C 1
ATOM 894 O O . ARG A 1 113 ? 7.305 3.702 1.041 1.00 97.94 113 ARG A O 1
ATOM 901 N N . GLN A 1 114 ? 9.172 4.793 1.678 1.00 97.44 114 GLN A N 1
ATOM 902 C CA . GLN A 1 114 ? 9.342 4.073 2.942 1.00 97.44 114 GLN A CA 1
ATOM 903 C C . GLN A 1 114 ? 8.237 4.432 3.947 1.00 97.44 114 GLN A C 1
ATOM 905 O O . GLN A 1 114 ? 7.621 3.529 4.497 1.00 97.44 114 GLN A O 1
ATOM 910 N N . ASP A 1 115 ? 7.909 5.715 4.116 1.00 98.00 115 ASP A N 1
ATOM 911 C CA . ASP A 1 115 ? 6.817 6.143 5.006 1.00 98.00 115 ASP A CA 1
ATOM 912 C C . ASP A 1 115 ? 5.456 5.560 4.559 1.00 98.00 115 ASP A C 1
ATOM 914 O O . ASP A 1 115 ? 4.610 5.180 5.379 1.00 98.00 115 ASP A O 1
ATOM 918 N N . ILE A 1 116 ? 5.247 5.432 3.241 1.00 98.38 116 ILE A N 1
ATOM 919 C CA . ILE A 1 116 ? 4.101 4.708 2.673 1.00 98.38 116 ILE A CA 1
ATOM 920 C C . ILE A 1 116 ? 4.129 3.227 3.075 1.00 98.38 116 ILE A C 1
ATOM 922 O O . ILE A 1 116 ? 3.092 2.708 3.487 1.00 98.38 116 ILE A O 1
ATOM 926 N N . CYS A 1 117 ? 5.277 2.549 2.968 1.00 96.75 117 CYS A N 1
ATOM 927 C CA . CYS A 1 117 ? 5.425 1.146 3.372 1.00 96.75 117 CYS A CA 1
ATOM 928 C C . CYS A 1 117 ? 5.080 0.932 4.843 1.00 96.75 117 CYS A C 1
ATOM 930 O O . CYS A 1 117 ? 4.273 0.057 5.157 1.00 96.75 117 CYS A O 1
ATOM 932 N N . ASP A 1 118 ? 5.616 1.774 5.723 1.00 96.44 118 ASP A N 1
ATOM 933 C CA . ASP A 1 118 ? 5.317 1.728 7.153 1.00 96.44 118 ASP A CA 1
ATOM 934 C C . ASP A 1 118 ? 3.806 1.918 7.380 1.00 96.44 118 ASP A C 1
ATOM 936 O O . ASP A 1 118 ? 3.173 1.210 8.166 1.00 96.44 118 ASP A O 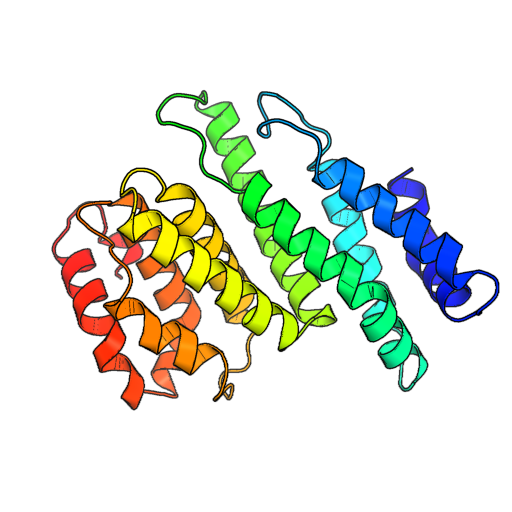1
ATOM 940 N N . THR A 1 119 ? 3.174 2.804 6.602 1.00 97.06 119 THR A N 1
ATOM 941 C CA . THR A 1 119 ? 1.724 3.007 6.684 1.00 97.06 119 THR A CA 1
ATOM 942 C C . THR A 1 119 ? 0.910 1.833 6.140 1.00 97.06 119 THR A C 1
ATOM 944 O O . THR A 1 119 ? -0.167 1.552 6.670 1.00 97.06 119 THR A O 1
ATOM 947 N N . TYR A 1 120 ? 1.398 1.101 5.135 1.00 98.00 120 TYR A N 1
ATOM 948 C CA . TYR A 1 120 ? 0.764 -0.148 4.702 1.00 98.00 120 TYR A CA 1
ATOM 949 C C . TYR A 1 120 ? 0.781 -1.208 5.805 1.00 98.00 120 TYR A C 1
ATOM 951 O O . TYR A 1 120 ? -0.208 -1.929 5.950 1.00 98.00 120 TYR A O 1
ATOM 959 N N . MET A 1 121 ? 1.842 -1.277 6.617 1.00 95.12 121 MET A N 1
ATOM 960 C CA . MET A 1 121 ? 1.879 -2.171 7.780 1.00 95.12 121 MET A CA 1
ATOM 961 C C . MET A 1 121 ? 0.788 -1.799 8.791 1.00 95.12 121 MET A C 1
ATOM 963 O O . MET A 1 121 ? 0.026 -2.666 9.222 1.00 95.12 121 MET A O 1
ATOM 967 N N . TYR A 1 122 ? 0.628 -0.508 9.107 1.00 94.25 122 TYR A N 1
ATOM 968 C CA . TYR A 1 122 ? -0.463 -0.037 9.972 1.00 94.25 122 TYR A CA 1
ATOM 969 C C . TYR A 1 122 ? -1.836 -0.366 9.363 1.00 94.25 122 TYR A C 1
ATOM 971 O O . TYR A 1 122 ? -2.714 -0.915 10.032 1.00 94.25 122 TYR A O 1
ATOM 979 N N . ALA A 1 123 ? -2.019 -0.121 8.063 1.00 96.88 123 ALA A N 1
ATOM 980 C CA . ALA A 1 123 ? -3.253 -0.462 7.362 1.00 96.88 123 ALA A CA 1
ATOM 981 C C . ALA A 1 123 ? -3.563 -1.967 7.422 1.00 96.88 123 ALA A C 1
ATOM 983 O O . ALA A 1 123 ? -4.724 -2.339 7.593 1.00 96.88 123 ALA A O 1
ATOM 984 N N . TYR A 1 124 ? -2.550 -2.836 7.361 1.00 97.06 124 TYR A N 1
ATOM 985 C CA . TYR A 1 124 ? -2.737 -4.279 7.499 1.00 97.06 124 TYR A CA 1
ATOM 986 C C . TYR A 1 124 ? -3.294 -4.670 8.874 1.00 97.06 124 TYR A C 1
ATOM 988 O O . TYR A 1 124 ? -4.150 -5.551 8.948 1.00 97.06 124 TYR A O 1
ATOM 996 N N . TYR A 1 125 ? -2.894 -4.010 9.967 1.00 94.81 125 TYR A N 1
ATOM 997 C CA . TYR A 1 125 ? -3.478 -4.286 11.287 1.00 94.81 125 TYR A CA 1
ATOM 998 C C . TYR A 1 125 ? -4.981 -3.988 11.347 1.00 94.81 125 TYR A C 1
ATOM 1000 O O . TYR A 1 125 ? -5.704 -4.695 12.053 1.00 94.81 125 TYR A O 1
ATOM 1008 N N . VAL A 1 126 ? -5.444 -2.992 10.584 1.00 96.88 126 VAL A N 1
ATOM 1009 C CA . VAL A 1 126 ? -6.863 -2.622 10.485 1.00 96.88 126 VAL A CA 1
ATOM 1010 C C . VAL A 1 126 ? -7.629 -3.538 9.525 1.00 96.88 126 VAL A C 1
ATOM 1012 O O . VAL A 1 126 ? -8.719 -3.997 9.849 1.00 96.88 126 VAL A O 1
ATOM 1015 N N . LEU A 1 127 ? -7.062 -3.813 8.348 1.00 97.69 127 LEU A N 1
ATOM 1016 C CA . LEU A 1 127 ? -7.744 -4.477 7.230 1.00 97.69 127 LEU A CA 1
ATOM 1017 C C . LEU A 1 127 ? -7.572 -6.004 7.205 1.00 97.69 127 LEU A C 1
ATOM 1019 O O . LEU A 1 127 ? -8.425 -6.720 6.687 1.00 97.69 127 LEU A O 1
ATOM 1023 N N . ARG A 1 128 ? -6.460 -6.526 7.731 1.00 95.00 128 ARG A N 1
ATOM 1024 C CA . ARG A 1 128 ? -6.114 -7.958 7.727 1.00 95.00 128 ARG A CA 1
ATOM 1025 C C . ARG A 1 128 ? -6.269 -8.582 6.334 1.00 95.00 128 ARG A C 1
ATOM 1027 O O . ARG A 1 128 ? -5.665 -8.106 5.377 1.00 95.00 128 ARG A O 1
ATOM 1034 N N . GLY A 1 129 ? -7.072 -9.640 6.209 1.00 94.81 129 GLY A N 1
ATOM 1035 C CA . GLY A 1 129 ? -7.308 -10.328 4.940 1.00 94.81 129 GLY A CA 1
ATOM 1036 C C . GLY A 1 129 ? -7.865 -9.413 3.846 1.00 94.81 129 GLY A C 1
ATOM 1037 O O . GLY A 1 129 ? -7.542 -9.620 2.679 1.00 94.81 129 GLY A O 1
ATOM 1038 N N . ASP A 1 130 ? -8.612 -8.363 4.205 1.00 97.00 130 ASP A N 1
ATOM 1039 C CA . ASP A 1 130 ? -9.143 -7.413 3.226 1.00 97.00 130 ASP A CA 1
ATOM 1040 C C . ASP A 1 130 ? -8.026 -6.606 2.554 1.00 97.00 130 ASP A C 1
ATOM 1042 O O . ASP A 1 130 ? -8.151 -6.293 1.375 1.00 97.00 130 ASP A O 1
ATOM 1046 N N . MET A 1 131 ? -6.897 -6.351 3.235 1.00 97.50 131 MET A N 1
ATOM 1047 C CA . MET A 1 131 ? -5.713 -5.739 2.612 1.00 97.50 131 MET A CA 1
ATOM 1048 C C . MET A 1 131 ? -5.189 -6.618 1.477 1.00 97.50 131 MET A C 1
ATOM 1050 O O . MET A 1 131 ? -5.006 -6.151 0.357 1.00 97.50 131 MET A O 1
ATOM 1054 N N . LEU A 1 132 ? -4.978 -7.908 1.749 1.00 97.69 132 LEU A N 1
ATOM 1055 C CA . LEU A 1 132 ? -4.420 -8.836 0.766 1.00 97.69 132 LEU A CA 1
ATOM 1056 C C . LEU A 1 132 ? -5.403 -9.121 -0.372 1.00 97.69 132 LEU A C 1
ATOM 1058 O O . LEU A 1 132 ? -4.993 -9.191 -1.529 1.00 97.69 132 LEU A O 1
ATOM 1062 N N . SER A 1 133 ? -6.698 -9.231 -0.061 1.00 97.88 133 SER A N 1
ATOM 1063 C CA . SER A 1 133 ? -7.750 -9.336 -1.074 1.00 97.88 133 SER A CA 1
ATOM 1064 C C . SER A 1 133 ? -7.781 -8.102 -1.976 1.00 97.88 133 SER A C 1
ATOM 1066 O O . SER A 1 133 ? -7.968 -8.231 -3.186 1.00 97.88 133 SER A O 1
ATOM 1068 N N . HIS A 1 134 ? -7.606 -6.907 -1.407 1.00 98.31 134 HIS A N 1
ATOM 1069 C CA . HIS A 1 134 ? -7.598 -5.651 -2.155 1.00 98.31 134 HIS A CA 1
ATOM 1070 C C . HIS A 1 134 ? -6.360 -5.539 -3.049 1.00 98.31 134 HIS A C 1
ATOM 1072 O O . HIS A 1 134 ? -6.479 -5.261 -4.242 1.00 98.31 134 HIS A O 1
ATOM 1078 N N . LEU A 1 135 ? -5.177 -5.869 -2.520 1.00 98.38 135 LEU A N 1
ATOM 1079 C CA . LEU A 1 135 ? -3.946 -5.955 -3.310 1.00 98.38 135 LEU A CA 1
ATOM 1080 C C . LEU A 1 135 ? -4.048 -6.992 -4.441 1.00 98.38 135 LEU A C 1
ATOM 1082 O O . LEU A 1 135 ? -3.545 -6.742 -5.535 1.00 98.38 135 LEU A O 1
ATOM 1086 N N . GLU A 1 136 ? -4.748 -8.114 -4.231 1.00 98.19 136 GLU A N 1
ATOM 1087 C CA . GLU A 1 136 ? -4.959 -9.132 -5.270 1.00 98.19 136 GLU A CA 1
ATOM 1088 C C . GLU A 1 136 ? -5.770 -8.571 -6.451 1.00 98.19 136 GLU A C 1
ATOM 1090 O O . GLU A 1 136 ? -5.494 -8.896 -7.609 1.00 98.19 136 GLU A O 1
ATOM 1095 N N . VAL A 1 137 ? -6.758 -7.709 -6.178 1.00 98.31 137 VAL A N 1
ATOM 1096 C CA . VAL A 1 137 ? -7.520 -7.005 -7.222 1.00 98.31 137 VAL A CA 1
ATOM 1097 C C . VAL A 1 137 ? -6.604 -6.057 -7.996 1.00 98.31 137 VAL A C 1
ATOM 1099 O O . VAL A 1 137 ? -6.542 -6.145 -9.223 1.00 98.31 137 VAL A O 1
ATOM 1102 N N . HIS A 1 138 ? -5.824 -5.224 -7.297 1.00 98.44 138 HIS A N 1
ATOM 1103 C CA . HIS A 1 138 ? -4.868 -4.317 -7.940 1.00 98.44 138 HIS A CA 1
ATOM 1104 C C . HIS A 1 138 ? -3.830 -5.057 -8.790 1.00 98.44 138 HIS A C 1
ATOM 1106 O O . HIS A 1 138 ? -3.502 -4.600 -9.886 1.00 98.44 138 HIS A O 1
ATOM 1112 N N . LEU A 1 139 ? -3.342 -6.206 -8.317 1.00 98.25 139 LEU A N 1
ATOM 1113 C CA . LEU A 1 139 ? -2.377 -7.037 -9.030 1.00 98.25 139 LEU A CA 1
ATOM 1114 C C . LEU A 1 139 ? -2.953 -7.557 -10.345 1.00 98.25 139 LEU A C 1
ATOM 1116 O O . LEU A 1 139 ? -2.320 -7.418 -11.390 1.00 98.25 139 LEU A O 1
ATOM 1120 N N . LYS A 1 140 ? -4.170 -8.111 -10.314 1.00 97.38 140 LYS A N 1
ATOM 1121 C CA . LYS A 1 140 ? -4.854 -8.592 -11.524 1.00 97.38 140 LYS A CA 1
ATOM 1122 C C . LYS A 1 140 ? -5.066 -7.465 -12.526 1.00 97.38 140 LYS A C 1
ATOM 1124 O O . LYS A 1 140 ? -4.753 -7.638 -13.703 1.00 97.38 140 LYS A O 1
ATOM 1129 N N . ASP A 1 141 ? -5.534 -6.311 -12.061 1.00 97.00 141 ASP A N 1
ATOM 1130 C CA . ASP A 1 141 ? -5.740 -5.142 -12.914 1.00 97.00 141 ASP A CA 1
ATOM 1131 C C . ASP A 1 141 ? -4.424 -4.658 -13.537 1.00 97.00 141 ASP A C 1
ATOM 1133 O O . ASP A 1 141 ? -4.380 -4.329 -14.723 1.00 97.00 141 ASP A O 1
ATOM 1137 N N . ALA A 1 142 ? -3.338 -4.640 -12.761 1.00 96.56 142 ALA A N 1
ATOM 1138 C CA . ALA A 1 142 ? -2.018 -4.239 -13.232 1.00 96.56 142 ALA A CA 1
ATOM 1139 C C . ALA A 1 142 ? -1.447 -5.216 -14.271 1.00 96.56 142 ALA A C 1
ATOM 1141 O O . ALA A 1 142 ? -0.921 -4.782 -15.297 1.00 96.56 142 ALA A O 1
ATOM 1142 N N . VAL A 1 143 ? -1.616 -6.525 -14.064 1.00 95.62 143 VAL A N 1
ATOM 1143 C CA . VAL A 1 143 ? -1.217 -7.554 -15.036 1.00 95.62 143 VAL A CA 1
ATOM 1144 C C . VAL A 1 143 ? -1.999 -7.406 -16.342 1.00 95.62 143 VAL A C 1
ATOM 1146 O O . VAL A 1 143 ? -1.395 -7.418 -17.413 1.00 95.62 143 VAL A O 1
ATOM 1149 N N . VAL A 1 144 ? -3.320 -7.197 -16.278 1.00 95.31 144 VAL A N 1
ATOM 1150 C CA . VAL A 1 144 ? -4.151 -6.971 -17.474 1.00 95.31 144 VAL A CA 1
ATOM 1151 C C . VAL A 1 144 ? -3.719 -5.705 -18.218 1.00 95.31 144 VAL A C 1
ATOM 1153 O O . VAL A 1 144 ? -3.625 -5.714 -19.445 1.00 95.31 144 VAL A O 1
ATOM 1156 N N . LYS A 1 145 ? -3.421 -4.615 -17.502 1.00 93.06 145 LYS A N 1
ATOM 1157 C CA . LYS A 1 145 ? -2.903 -3.383 -18.116 1.00 93.06 145 LYS A CA 1
ATOM 1158 C C . LYS A 1 145 ? -1.574 -3.619 -18.824 1.00 93.06 145 LYS A C 1
ATOM 1160 O O . LYS A 1 145 ? -1.465 -3.262 -19.991 1.00 93.06 145 LYS A O 1
ATOM 1165 N N . MET A 1 146 ? -0.624 -4.299 -18.183 1.00 93.50 146 MET A N 1
ATOM 1166 C CA . MET A 1 146 ? 0.669 -4.616 -18.797 1.00 93.50 146 MET A CA 1
ATOM 1167 C C . MET A 1 146 ? 0.564 -5.532 -20.020 1.00 93.50 146 MET A C 1
ATOM 1169 O O . MET A 1 146 ? 1.330 -5.380 -20.967 1.00 93.50 146 MET A O 1
ATOM 1173 N N . GLN A 1 147 ? -0.381 -6.475 -20.022 1.00 91.12 147 GLN A N 1
ATOM 1174 C CA . GLN A 1 147 ? -0.644 -7.318 -21.193 1.00 91.12 147 GLN A CA 1
ATOM 1175 C C . GLN A 1 147 ? -1.159 -6.504 -22.390 1.00 91.12 147 GLN A C 1
ATOM 1177 O O . GLN A 1 147 ? -0.889 -6.870 -23.533 1.00 91.12 147 GLN A O 1
ATOM 1182 N N . ASN A 1 148 ? -1.879 -5.405 -22.137 1.00 91.81 148 ASN A N 1
ATOM 1183 C CA . ASN A 1 148 ? -2.363 -4.495 -23.175 1.00 91.81 148 ASN A CA 1
ATOM 1184 C C . ASN A 1 148 ? -1.303 -3.464 -23.598 1.00 91.81 148 ASN A C 1
ATOM 1186 O O . ASN A 1 148 ? -1.187 -3.162 -24.785 1.00 91.81 148 ASN A O 1
ATOM 1190 N N . ASP A 1 149 ? -0.544 -2.927 -22.642 1.00 90.50 149 ASP A N 1
ATOM 1191 C CA . ASP A 1 149 ? 0.511 -1.935 -22.851 1.00 90.50 149 ASP A CA 1
ATOM 1192 C C . ASP A 1 149 ? 1.708 -2.209 -21.915 1.00 90.50 149 ASP A C 1
ATOM 1194 O O . ASP A 1 149 ? 1.671 -1.851 -20.733 1.00 90.50 149 ASP A O 1
ATOM 1198 N N . PRO A 1 150 ? 2.807 -2.795 -22.430 1.00 86.69 150 PRO A N 1
ATOM 1199 C CA . PRO A 1 150 ? 4.011 -3.066 -21.641 1.00 86.69 150 PRO A CA 1
ATOM 1200 C C . PRO A 1 150 ? 4.671 -1.820 -21.025 1.00 86.69 150 PRO A C 1
ATOM 1202 O O . PRO A 1 150 ? 5.508 -1.950 -20.129 1.00 86.69 150 PRO A O 1
ATOM 1205 N N . SER A 1 151 ? 4.328 -0.610 -21.485 1.00 86.50 151 SER A N 1
ATOM 1206 C CA . SER A 1 151 ? 4.844 0.637 -20.910 1.00 86.50 151 SER A CA 1
ATOM 1207 C C . SER A 1 151 ? 4.162 1.037 -19.590 1.00 86.50 151 SER A C 1
ATOM 1209 O O . SER A 1 151 ? 4.724 1.839 -18.839 1.00 86.50 151 SER A O 1
ATOM 1211 N N . ASP A 1 152 ? 3.023 0.424 -19.239 1.00 87.94 152 ASP A N 1
ATOM 1212 C CA . ASP A 1 152 ? 2.264 0.678 -18.000 1.00 87.94 152 ASP A CA 1
ATOM 1213 C C . ASP A 1 152 ? 2.729 -0.194 -16.810 1.00 87.94 152 ASP A C 1
ATOM 1215 O O . ASP A 1 152 ? 1.957 -0.641 -15.961 1.00 87.94 152 ASP A O 1
ATOM 1219 N N . TRP A 1 153 ? 4.032 -0.470 -16.741 1.00 93.75 153 TRP A N 1
ATOM 1220 C CA . TRP A 1 153 ? 4.627 -1.345 -15.723 1.00 93.75 153 TRP A CA 1
ATOM 1221 C C . TRP A 1 153 ? 4.722 -0.703 -14.332 1.00 93.75 153 TRP A C 1
ATOM 1223 O O . TRP A 1 153 ? 4.812 -1.406 -13.328 1.00 93.75 153 TRP A O 1
ATOM 1233 N N . ARG A 1 154 ? 4.698 0.634 -14.251 1.00 95.00 154 ARG A N 1
ATOM 1234 C CA . ARG A 1 154 ? 4.874 1.384 -12.994 1.00 95.00 154 ARG A CA 1
ATOM 1235 C C . ARG A 1 154 ? 3.761 1.114 -11.991 1.00 95.00 154 ARG A C 1
ATOM 1237 O O . ARG A 1 154 ? 4.007 1.090 -10.792 1.00 95.00 154 ARG A O 1
ATOM 1244 N N . TYR A 1 155 ? 2.543 0.896 -12.482 1.00 96.50 155 TYR A N 1
ATOM 1245 C CA . TYR A 1 155 ? 1.426 0.529 -11.623 1.00 96.50 155 TYR A CA 1
ATOM 1246 C C . TYR A 1 155 ? 1.617 -0.861 -11.016 1.00 96.50 155 TYR A C 1
ATOM 1248 O O . TYR A 1 155 ? 1.390 -1.035 -9.823 1.00 96.50 155 TYR A O 1
ATOM 1256 N N . LEU A 1 156 ? 2.111 -1.827 -11.796 1.00 97.12 156 LEU A N 1
ATOM 1257 C CA . LEU A 1 156 ? 2.451 -3.143 -11.263 1.00 97.12 156 LEU A CA 1
ATOM 1258 C C . LEU A 1 156 ? 3.612 -3.077 -10.261 1.00 97.12 156 LEU A C 1
ATOM 1260 O O . LEU A 1 156 ? 3.549 -3.729 -9.223 1.00 97.12 156 LEU A O 1
ATOM 1264 N N . GLU A 1 157 ? 4.637 -2.267 -10.539 1.00 97.19 157 GLU A N 1
ATOM 1265 C CA . GLU A 1 157 ? 5.755 -2.044 -9.613 1.00 97.19 157 GLU A CA 1
ATOM 1266 C C . GLU A 1 157 ? 5.264 -1.524 -8.256 1.00 97.19 157 GLU A C 1
ATOM 1268 O O . GLU A 1 157 ? 5.627 -2.093 -7.226 1.00 97.19 157 GLU A O 1
ATOM 1273 N N . ALA A 1 158 ? 4.374 -0.527 -8.244 1.00 97.94 158 ALA A N 1
ATOM 1274 C CA . ALA A 1 158 ? 3.832 0.032 -7.007 1.00 97.94 158 ALA A CA 1
ATOM 1275 C C . ALA A 1 158 ? 2.986 -0.985 -6.221 1.00 97.94 158 ALA A C 1
ATOM 1277 O O . ALA A 1 158 ? 3.028 -1.011 -4.990 1.00 97.94 158 ALA A O 1
ATOM 1278 N N . VAL A 1 159 ? 2.247 -1.854 -6.921 1.00 98.31 159 VAL A N 1
ATOM 1279 C CA . VAL A 1 159 ? 1.479 -2.940 -6.293 1.00 98.31 159 VAL A CA 1
ATOM 1280 C C . VAL A 1 159 ? 2.406 -3.990 -5.677 1.00 98.31 159 VAL A C 1
ATOM 1282 O O . VAL A 1 159 ? 2.182 -4.395 -4.539 1.00 98.31 159 VAL A O 1
ATOM 1285 N N . LEU A 1 160 ? 3.467 -4.404 -6.376 1.00 98.12 160 LEU A N 1
ATOM 1286 C CA . LEU A 1 160 ? 4.465 -5.332 -5.826 1.00 98.12 160 LEU A CA 1
ATOM 1287 C C . LEU A 1 160 ? 5.187 -4.724 -4.617 1.00 98.12 160 LEU A C 1
ATOM 1289 O O . LEU A 1 160 ? 5.358 -5.393 -3.603 1.00 98.12 160 LEU A O 1
ATOM 1293 N N . HIS A 1 161 ? 5.512 -3.432 -4.673 1.00 97.75 161 HIS A N 1
ATOM 1294 C CA . HIS A 1 161 ? 6.080 -2.707 -3.540 1.00 97.75 161 HIS A CA 1
ATOM 1295 C C . HIS A 1 161 ? 5.151 -2.725 -2.309 1.00 97.75 161 HIS A C 1
ATOM 1297 O O . HIS A 1 161 ? 5.617 -2.962 -1.196 1.00 97.75 161 HIS A O 1
ATOM 1303 N N . ALA A 1 162 ? 3.835 -2.569 -2.502 1.00 98.12 162 ALA A N 1
ATOM 1304 C CA . ALA A 1 162 ? 2.848 -2.704 -1.425 1.00 98.12 162 ALA A CA 1
ATOM 1305 C C . ALA A 1 162 ? 2.721 -4.149 -0.894 1.00 98.12 162 ALA A C 1
ATOM 1307 O O . ALA A 1 162 ? 2.519 -4.354 0.301 1.00 98.12 162 ALA A O 1
ATOM 1308 N N . TYR A 1 163 ? 2.870 -5.168 -1.749 1.00 98.00 163 TYR A N 1
ATOM 1309 C CA . TYR A 1 163 ? 2.964 -6.564 -1.298 1.00 98.00 163 TYR A CA 1
ATOM 1310 C C . TYR A 1 163 ? 4.204 -6.808 -0.439 1.00 98.00 163 TYR A C 1
ATOM 1312 O O . TYR A 1 163 ? 4.115 -7.518 0.565 1.00 98.00 163 TYR A O 1
ATOM 1320 N N . SER A 1 164 ? 5.343 -6.228 -0.828 1.00 96.88 164 SER A N 1
ATOM 1321 C CA . SER A 1 164 ? 6.599 -6.339 -0.086 1.00 96.88 164 SER A CA 1
ATOM 1322 C C . SER A 1 164 ? 6.478 -5.729 1.306 1.00 96.88 164 SER A C 1
ATOM 1324 O O . SER A 1 164 ? 6.964 -6.316 2.266 1.00 96.88 164 SER A O 1
ATOM 1326 N N . SER A 1 165 ? 5.811 -4.578 1.437 1.00 95.44 165 SER A N 1
ATOM 1327 C CA . SER A 1 165 ? 5.724 -3.859 2.712 1.00 95.44 165 SER A CA 1
ATOM 1328 C C . SER A 1 165 ? 4.877 -4.565 3.767 1.00 95.44 165 SER A C 1
ATOM 1330 O O . SER A 1 165 ? 5.073 -4.338 4.953 1.00 95.44 165 SER A O 1
ATOM 1332 N N . VAL A 1 166 ? 3.917 -5.402 3.365 1.00 96.00 166 VAL A N 1
ATOM 1333 C CA . VAL A 1 166 ? 3.066 -6.136 4.319 1.00 96.00 166 VAL A CA 1
ATOM 1334 C C . VAL A 1 166 ? 3.599 -7.528 4.652 1.00 96.00 166 VAL A C 1
ATOM 1336 O O . VAL A 1 166 ? 3.091 -8.142 5.586 1.00 96.00 166 VAL A O 1
ATOM 1339 N N . ALA A 1 167 ? 4.614 -8.018 3.932 1.00 95.06 167 ALA A N 1
ATOM 1340 C CA . ALA A 1 167 ? 5.084 -9.401 4.011 1.00 95.06 167 ALA A CA 1
ATOM 1341 C C . ALA A 1 167 ? 5.446 -9.834 5.442 1.00 95.06 167 ALA A C 1
ATOM 1343 O O . ALA A 1 167 ? 4.939 -10.848 5.912 1.00 95.06 167 ALA A O 1
ATOM 1344 N N . GLU A 1 168 ? 6.208 -9.012 6.174 1.00 90.25 168 GLU A N 1
ATOM 1345 C CA . GLU A 1 168 ? 6.606 -9.292 7.566 1.00 90.25 168 GLU A CA 1
ATOM 1346 C C . GLU A 1 168 ? 5.424 -9.315 8.552 1.00 90.25 168 GLU A C 1
ATOM 1348 O O . GLU A 1 168 ? 5.521 -9.870 9.644 1.00 90.25 168 GLU A O 1
ATOM 1353 N N . THR A 1 169 ? 4.294 -8.696 8.193 1.00 90.38 169 THR A N 1
ATOM 1354 C CA . THR A 1 169 ? 3.102 -8.637 9.057 1.00 90.38 169 THR A CA 1
ATOM 1355 C C . THR A 1 169 ? 2.129 -9.787 8.777 1.00 90.38 169 THR A C 1
ATOM 1357 O O . THR A 1 169 ? 1.233 -10.070 9.583 1.00 90.38 169 THR A O 1
ATOM 1360 N N . VAL A 1 170 ? 2.269 -10.456 7.630 1.00 91.25 170 VAL A N 1
ATOM 1361 C CA . VAL A 1 170 ? 1.444 -11.609 7.274 1.00 91.25 170 VAL A CA 1
ATOM 1362 C C . VAL A 1 170 ? 1.897 -12.826 8.072 1.00 91.25 170 VAL A C 1
ATOM 1364 O O . VAL A 1 170 ? 3.083 -13.077 8.252 1.00 91.25 170 VAL A O 1
ATOM 1367 N N . ALA A 1 171 ? 0.936 -13.604 8.570 1.00 87.12 171 ALA A N 1
ATOM 1368 C CA . ALA A 1 171 ? 1.257 -14.821 9.298 1.00 87.12 171 ALA A CA 1
ATOM 1369 C C . ALA A 1 171 ? 1.918 -15.843 8.363 1.00 87.12 171 ALA A C 1
ATOM 1371 O O . ALA A 1 171 ? 1.385 -16.141 7.293 1.00 87.12 171 ALA A O 1
ATOM 1372 N N . GLU A 1 172 ? 3.000 -16.475 8.822 1.00 87.38 172 GLU A N 1
ATOM 1373 C CA . GLU A 1 172 ? 3.644 -17.597 8.123 1.00 87.38 172 GLU A CA 1
ATOM 1374 C C . GLU A 1 172 ? 2.670 -18.740 7.822 1.00 87.38 172 GLU A C 1
ATOM 1376 O O . GLU A 1 172 ? 2.914 -19.519 6.919 1.00 87.38 172 GLU A O 1
ATOM 1381 N N . THR A 1 173 ? 1.557 -18.839 8.556 1.00 85.81 173 THR A N 1
ATOM 1382 C CA . THR A 1 173 ? 0.511 -19.853 8.375 1.00 85.81 173 THR A CA 1
ATOM 1383 C C . THR A 1 173 ? -0.606 -19.434 7.413 1.00 85.81 173 THR A C 1
ATOM 1385 O O . THR A 1 173 ? -1.614 -20.142 7.324 1.00 85.81 173 THR A O 1
ATOM 1388 N N . ASP A 1 174 ? -0.513 -18.279 6.744 1.00 92.31 174 ASP A N 1
ATOM 1389 C CA . ASP A 1 174 ? -1.516 -17.890 5.747 1.00 92.31 174 ASP A CA 1
ATOM 1390 C C . ASP A 1 174 ? -1.531 -18.906 4.599 1.00 92.31 174 ASP A C 1
ATOM 1392 O O . ASP A 1 174 ? -0.527 -19.131 3.934 1.00 92.31 174 ASP A O 1
ATOM 1396 N N . ASN A 1 175 ? -2.689 -19.525 4.383 1.00 92.62 175 ASN A N 1
ATOM 1397 C CA . ASN A 1 175 ? -2.893 -20.571 3.381 1.00 92.62 175 ASN A CA 1
ATOM 1398 C C . ASN A 1 175 ? -3.904 -20.146 2.306 1.00 92.62 175 ASN A C 1
ATOM 1400 O O . ASN A 1 175 ? -4.434 -20.988 1.580 1.00 92.62 175 ASN A O 1
ATOM 1404 N N . PHE A 1 176 ? -4.218 -18.850 2.216 1.00 94.56 176 PHE A N 1
ATOM 1405 C CA . PHE A 1 176 ? -5.257 -18.365 1.314 1.00 94.56 176 PHE A CA 1
ATOM 1406 C C . PHE A 1 176 ? -4.764 -17.256 0.392 1.00 94.56 176 PHE A C 1
ATOM 1408 O O . PHE A 1 176 ? -4.863 -17.401 -0.824 1.00 94.56 176 PHE A O 1
ATOM 1415 N N . TYR A 1 177 ? -4.231 -16.164 0.931 1.00 95.94 177 TYR A N 1
ATOM 1416 C CA . TYR A 1 177 ? -3.862 -15.000 0.133 1.00 95.94 177 TYR A CA 1
ATOM 1417 C C . TYR A 1 177 ? -2.429 -15.089 -0.393 1.00 95.94 177 TYR A C 1
ATOM 1419 O O . TYR A 1 177 ? -2.211 -14.880 -1.590 1.00 95.94 177 TYR A O 1
ATOM 1427 N N . VAL A 1 178 ? -1.464 -15.454 0.457 1.00 96.06 178 VAL A N 1
ATOM 1428 C CA . VAL A 1 178 ? -0.051 -15.559 0.051 1.00 96.06 178 VAL A CA 1
ATOM 1429 C C . VAL A 1 178 ? 0.158 -16.639 -1.016 1.00 96.06 178 VAL A C 1
ATOM 1431 O O . VAL A 1 178 ? 0.760 -16.317 -2.044 1.00 96.06 178 VAL A O 1
ATOM 1434 N N . PRO A 1 179 ? -0.414 -17.860 -0.903 1.00 96.81 179 PRO A N 1
ATOM 1435 C CA . PRO A 1 179 ? -0.363 -18.845 -1.983 1.00 96.81 179 PRO A CA 1
ATOM 1436 C C . PRO A 1 179 ? -0.816 -18.300 -3.336 1.00 96.81 179 PRO A C 1
ATOM 1438 O O . PRO A 1 179 ? -0.176 -18.558 -4.353 1.00 96.81 179 PRO A O 1
ATOM 1441 N N . ARG A 1 180 ? -1.912 -17.530 -3.358 1.00 96.81 180 ARG A N 1
ATOM 1442 C CA . ARG A 1 180 ? -2.497 -16.983 -4.592 1.00 96.81 180 ARG A CA 1
ATOM 1443 C C . ARG A 1 180 ? -1.603 -15.911 -5.200 1.00 96.81 180 ARG A C 1
ATOM 1445 O O . ARG A 1 180 ? -1.448 -15.886 -6.420 1.00 96.81 180 ARG A O 1
ATOM 1452 N N . PHE A 1 181 ? -0.979 -15.079 -4.366 1.00 97.56 181 PHE A N 1
ATOM 1453 C CA . PHE A 1 181 ? 0.046 -14.138 -4.810 1.00 97.56 181 PHE A CA 1
ATOM 1454 C C . PHE A 1 181 ? 1.241 -14.876 -5.430 1.00 97.56 181 PHE A C 1
ATOM 1456 O O . PHE A 1 181 ? 1.563 -14.638 -6.593 1.00 97.56 181 PHE A O 1
ATOM 1463 N N . ILE A 1 182 ? 1.831 -15.842 -4.720 1.00 97.56 182 ILE A N 1
ATOM 1464 C CA . ILE A 1 182 ? 2.996 -16.601 -5.201 1.00 97.56 182 ILE A CA 1
ATOM 1465 C C . ILE A 1 182 ? 2.683 -17.365 -6.500 1.00 97.56 182 ILE A C 1
ATOM 1467 O O . ILE A 1 182 ? 3.467 -17.337 -7.448 1.00 97.56 182 ILE A O 1
ATOM 1471 N N . GLN A 1 183 ? 1.506 -17.986 -6.600 1.00 96.69 183 GLN A N 1
ATOM 1472 C CA . GLN A 1 183 ? 1.045 -18.687 -7.808 1.00 96.69 183 GLN A CA 1
ATOM 1473 C C . GLN A 1 183 ? 0.812 -17.761 -9.010 1.00 96.69 183 GLN A C 1
ATOM 1475 O O . GLN A 1 183 ? 0.790 -18.230 -10.152 1.00 96.69 183 GLN A O 1
ATOM 1480 N N . SER A 1 184 ? 0.620 -16.460 -8.776 1.00 96.62 184 SER A N 1
ATOM 1481 C CA . SER A 1 184 ? 0.436 -15.471 -9.841 1.00 96.62 184 SER A CA 1
ATOM 1482 C C . SER A 1 184 ? 1.756 -15.016 -10.470 1.00 96.62 184 SER A C 1
ATOM 1484 O O . SER A 1 184 ? 1.742 -14.580 -11.620 1.00 96.62 184 SER A O 1
ATOM 1486 N N . ILE A 1 185 ? 2.891 -15.179 -9.775 1.00 96.50 185 ILE A N 1
ATOM 1487 C CA . ILE A 1 185 ? 4.215 -14.711 -10.221 1.00 96.50 185 ILE A CA 1
ATOM 1488 C C . ILE A 1 185 ? 4.564 -15.177 -11.646 1.00 96.50 185 ILE A C 1
ATOM 1490 O O . ILE A 1 185 ? 4.929 -14.326 -12.456 1.00 96.50 185 ILE A O 1
ATOM 1494 N N . PRO A 1 186 ? 4.377 -16.457 -12.036 1.00 94.94 186 PRO A N 1
ATOM 1495 C CA . PRO A 1 186 ? 4.672 -16.899 -13.403 1.00 94.94 186 PRO A CA 1
ATOM 1496 C C . PRO A 1 186 ? 3.807 -16.255 -14.498 1.00 94.94 186 PRO A C 1
ATOM 1498 O O . PRO A 1 186 ? 4.122 -16.385 -15.678 1.00 94.94 186 PRO A O 1
ATOM 1501 N N . GLN A 1 187 ? 2.683 -15.628 -14.138 1.00 93.44 187 GLN A N 1
ATOM 1502 C CA . GLN A 1 187 ? 1.740 -15.007 -15.078 1.00 93.44 187 GLN A CA 1
ATOM 1503 C C . GLN A 1 187 ? 2.052 -13.525 -15.321 1.00 93.44 187 GLN A C 1
ATOM 1505 O O . GLN A 1 187 ? 1.456 -12.908 -16.208 1.00 93.44 187 GLN A O 1
ATOM 1510 N N . ILE A 1 188 ? 2.961 -12.948 -14.533 1.00 94.25 188 ILE A N 1
ATOM 1511 C CA . ILE A 1 188 ? 3.341 -11.546 -14.640 1.00 94.25 188 ILE A CA 1
ATOM 1512 C C . ILE A 1 188 ? 4.264 -11.360 -15.858 1.00 94.25 188 ILE A C 1
ATOM 1514 O O . ILE A 1 188 ? 5.299 -12.023 -15.953 1.00 94.25 188 ILE A O 1
ATOM 1518 N N . PRO A 1 189 ? 3.940 -10.445 -16.793 1.00 91.38 189 PRO A N 1
ATOM 1519 C CA . PRO A 1 189 ? 4.752 -10.196 -17.981 1.00 91.38 189 PRO A CA 1
ATOM 1520 C C . PRO A 1 189 ? 5.965 -9.303 -17.662 1.00 91.38 189 PRO A C 1
ATOM 1522 O O . PRO A 1 189 ? 6.050 -8.168 -18.133 1.00 91.38 189 PRO A O 1
ATOM 1525 N N . PHE A 1 190 ? 6.919 -9.816 -16.876 1.00 89.06 190 PHE A N 1
ATOM 1526 C CA . PHE A 1 190 ? 8.111 -9.068 -16.444 1.00 89.06 190 PHE A CA 1
ATOM 1527 C C . PHE A 1 190 ? 8.911 -8.461 -17.605 1.00 89.06 190 PHE A C 1
ATOM 1529 O O . PHE A 1 190 ? 9.406 -7.338 -17.488 1.00 89.06 190 PHE A O 1
ATOM 1536 N N . SER A 1 191 ? 8.958 -9.152 -18.753 1.00 82.56 191 SER A N 1
ATOM 1537 C CA . SER A 1 191 ? 9.755 -8.747 -19.924 1.00 82.56 191 SER A CA 1
ATOM 1538 C C . SER A 1 191 ? 11.220 -8.486 -19.520 1.00 82.56 191 SER A C 1
ATOM 1540 O O . SER A 1 191 ? 11.672 -8.999 -18.507 1.00 82.56 191 SER A O 1
ATOM 1542 N N . ASP A 1 192 ? 11.963 -7.652 -20.250 1.00 84.94 192 ASP A N 1
ATOM 1543 C CA . ASP A 1 192 ? 13.326 -7.248 -19.858 1.00 84.94 192 ASP A CA 1
ATOM 1544 C C . ASP A 1 192 ? 13.340 -6.072 -18.851 1.00 84.94 192 ASP A C 1
ATOM 1546 O O . ASP A 1 192 ? 14.316 -5.319 -18.753 1.00 84.94 192 ASP A O 1
ATOM 1550 N N . ASN A 1 193 ? 12.238 -5.839 -18.124 1.00 89.69 193 ASN A N 1
ATOM 1551 C CA . ASN A 1 193 ? 12.124 -4.690 -17.231 1.00 89.69 193 ASN A CA 1
ATOM 1552 C C . ASN A 1 193 ? 12.835 -4.947 -15.896 1.00 89.69 193 ASN A C 1
ATOM 1554 O O . ASN A 1 193 ? 12.261 -5.472 -14.943 1.00 89.69 193 ASN A O 1
ATOM 1558 N N . ILE A 1 194 ? 14.085 -4.491 -15.819 1.00 89.62 194 ILE A N 1
ATOM 1559 C CA . ILE A 1 194 ? 14.954 -4.633 -14.644 1.00 89.62 194 ILE A CA 1
ATOM 1560 C C . ILE A 1 194 ? 14.307 -4.065 -13.371 1.00 89.62 194 ILE A C 1
ATOM 1562 O O . ILE A 1 194 ? 14.432 -4.675 -12.313 1.00 89.62 194 ILE A O 1
ATOM 1566 N N . GLN A 1 195 ? 13.603 -2.928 -13.439 1.00 89.88 195 GLN A N 1
ATOM 1567 C CA . GLN A 1 195 ? 12.985 -2.333 -12.244 1.00 89.88 195 GLN A CA 1
ATOM 1568 C C . GLN A 1 195 ? 11.868 -3.227 -11.699 1.00 89.88 195 GLN A C 1
ATOM 1570 O O . GLN A 1 195 ? 11.782 -3.456 -10.493 1.00 89.88 195 GLN A O 1
ATOM 1575 N N . LEU A 1 196 ? 11.060 -3.787 -12.599 1.00 93.25 196 LEU A N 1
ATOM 1576 C CA . LEU A 1 196 ? 9.963 -4.671 -12.235 1.00 93.25 196 LEU A CA 1
ATOM 1577 C C . LEU A 1 196 ? 10.461 -6.024 -11.700 1.00 93.25 196 LEU A C 1
ATOM 1579 O O . LEU A 1 196 ? 9.947 -6.514 -10.697 1.00 93.25 196 LEU A O 1
ATOM 1583 N N . ILE A 1 197 ? 11.487 -6.605 -12.329 1.00 94.06 197 ILE A N 1
ATOM 1584 C CA . ILE A 1 197 ? 12.118 -7.836 -11.833 1.00 94.06 197 ILE A CA 1
ATOM 1585 C C . ILE A 1 197 ? 12.747 -7.582 -10.456 1.00 94.06 197 ILE A C 1
ATOM 1587 O O . ILE A 1 197 ? 12.556 -8.379 -9.544 1.00 94.06 197 ILE A O 1
ATOM 1591 N N . SER A 1 198 ? 13.437 -6.452 -10.273 1.00 93.31 198 SER A N 1
ATOM 1592 C CA . SER A 1 198 ? 14.048 -6.075 -8.993 1.00 93.31 198 SER A CA 1
ATOM 1593 C C . SER A 1 198 ? 13.022 -6.007 -7.860 1.00 93.31 198 SER A C 1
ATOM 1595 O O . SER A 1 198 ? 13.206 -6.659 -6.833 1.00 93.31 198 SER A O 1
ATOM 1597 N N . VAL A 1 199 ? 11.905 -5.284 -8.042 1.00 95.19 199 VAL A N 1
ATOM 1598 C CA . VAL A 1 199 ? 10.872 -5.210 -6.993 1.00 95.19 199 VAL A CA 1
ATOM 1599 C C . VAL A 1 199 ? 10.226 -6.571 -6.744 1.00 95.19 199 VAL A C 1
ATOM 1601 O O . VAL A 1 199 ? 9.924 -6.893 -5.599 1.00 95.19 199 VAL A O 1
ATOM 1604 N N . ALA A 1 200 ? 10.047 -7.397 -7.779 1.00 96.44 200 ALA A N 1
ATOM 1605 C CA . ALA A 1 200 ? 9.474 -8.728 -7.626 1.00 96.44 200 ALA A CA 1
ATOM 1606 C C . ALA A 1 200 ? 10.387 -9.639 -6.803 1.00 96.44 200 ALA A C 1
ATOM 1608 O O . ALA A 1 200 ? 9.909 -10.308 -5.894 1.00 96.44 200 ALA A O 1
ATOM 1609 N N . LEU A 1 201 ? 11.694 -9.617 -7.065 1.00 95.31 201 LEU A N 1
ATOM 1610 C CA . LEU A 1 201 ? 12.679 -10.378 -6.298 1.00 95.31 201 LEU A CA 1
ATOM 1611 C C . LEU A 1 201 ? 12.759 -9.903 -4.848 1.00 95.31 201 LEU A C 1
ATOM 1613 O O . LEU A 1 201 ? 12.672 -10.732 -3.948 1.00 95.31 201 LEU A O 1
ATOM 1617 N N . THR A 1 202 ? 12.808 -8.588 -4.615 1.00 94.94 202 THR A N 1
ATOM 1618 C CA . THR A 1 202 ? 12.743 -8.016 -3.260 1.00 94.94 202 THR A CA 1
ATOM 1619 C C . THR A 1 202 ? 11.465 -8.445 -2.538 1.00 94.94 202 THR A C 1
ATOM 1621 O O . THR A 1 202 ? 11.519 -8.866 -1.386 1.00 94.94 202 THR A O 1
ATOM 1624 N N . THR A 1 203 ? 10.320 -8.411 -3.228 1.00 96.81 203 THR A N 1
ATOM 1625 C CA . THR A 1 203 ? 9.035 -8.850 -2.666 1.00 96.81 203 THR A CA 1
ATOM 1626 C C . THR A 1 203 ? 9.085 -10.329 -2.296 1.00 96.81 203 THR A C 1
ATOM 1628 O O . THR A 1 203 ? 8.703 -10.698 -1.194 1.00 96.81 203 THR A O 1
ATOM 1631 N N . LEU A 1 204 ? 9.590 -11.188 -3.184 1.00 96.25 204 LEU A N 1
ATOM 1632 C CA . LEU A 1 204 ? 9.745 -12.619 -2.915 1.00 96.25 204 LEU A CA 1
ATOM 1633 C C . LEU A 1 204 ? 10.705 -12.894 -1.753 1.00 96.25 204 LEU A C 1
ATOM 1635 O O . LEU A 1 204 ? 10.422 -13.769 -0.938 1.00 96.25 204 LEU A O 1
ATOM 1639 N N . GLY A 1 205 ? 11.790 -12.125 -1.648 1.00 95.12 205 GLY A N 1
ATOM 1640 C CA . GLY A 1 205 ? 12.705 -12.157 -0.510 1.00 95.12 205 GLY A CA 1
ATOM 1641 C C . GLY A 1 205 ? 12.010 -11.794 0.803 1.00 95.12 205 GLY A C 1
ATOM 1642 O O . GLY A 1 205 ? 12.220 -12.466 1.807 1.00 95.12 205 GLY A O 1
ATOM 1643 N N . ALA A 1 206 ? 11.102 -10.814 0.789 1.00 95.81 206 ALA A N 1
ATOM 1644 C CA . ALA A 1 206 ? 10.296 -10.465 1.960 1.00 95.81 206 ALA A CA 1
ATOM 1645 C C . ALA A 1 206 ? 9.328 -11.593 2.386 1.00 95.81 206 ALA A C 1
ATOM 1647 O O . ALA A 1 206 ? 8.971 -11.688 3.555 1.00 95.81 206 ALA A O 1
ATOM 1648 N N . TYR A 1 207 ? 8.941 -12.487 1.466 1.00 96.62 207 TYR A N 1
ATOM 1649 C CA . TYR A 1 207 ? 8.157 -13.699 1.755 1.00 96.62 207 TYR A CA 1
ATOM 1650 C C . TYR A 1 207 ? 9.025 -14.958 1.970 1.00 96.62 207 TYR A C 1
ATOM 1652 O O . TYR A 1 207 ? 8.497 -16.073 1.946 1.00 96.62 207 TYR A O 1
ATOM 1660 N N . ALA A 1 208 ? 10.341 -14.825 2.184 1.00 94.38 208 ALA A N 1
ATOM 1661 C CA . ALA A 1 208 ? 11.246 -15.970 2.319 1.00 94.38 208 ALA A CA 1
ATOM 1662 C C . ALA A 1 208 ? 10.867 -16.912 3.475 1.00 94.38 208 ALA A C 1
ATOM 1664 O O . ALA A 1 208 ? 10.875 -18.130 3.287 1.00 94.38 208 ALA A O 1
ATOM 1665 N N . ASP A 1 209 ? 10.472 -16.375 4.634 1.00 93.12 209 ASP A N 1
ATOM 1666 C CA . ASP A 1 209 ? 10.056 -17.190 5.785 1.00 93.12 209 ASP A CA 1
ATOM 1667 C C . ASP A 1 209 ? 8.781 -17.992 5.477 1.00 93.12 209 ASP A C 1
ATOM 1669 O O . ASP A 1 209 ? 8.714 -19.199 5.733 1.00 93.12 209 ASP A O 1
ATOM 1673 N N . TRP A 1 210 ? 7.805 -17.365 4.810 1.00 96.00 210 TRP A N 1
ATOM 1674 C CA . TRP A 1 210 ? 6.587 -18.041 4.361 1.00 96.00 210 TRP A CA 1
ATOM 1675 C C . TRP A 1 210 ? 6.888 -19.149 3.337 1.00 96.00 210 TRP A C 1
ATOM 1677 O O . TRP A 1 210 ? 6.359 -20.258 3.449 1.00 96.00 210 TRP A O 1
ATOM 1687 N N . LEU A 1 211 ? 7.768 -18.882 2.364 1.00 95.31 211 LEU A N 1
ATOM 1688 C CA . LEU A 1 211 ? 8.200 -19.852 1.347 1.00 95.31 211 LEU A CA 1
ATOM 1689 C C . LEU A 1 211 ? 8.978 -21.027 1.952 1.00 95.31 211 LEU A C 1
ATOM 1691 O O . LEU A 1 211 ? 8.846 -22.161 1.489 1.00 95.31 211 LEU A O 1
ATOM 1695 N N . ASN A 1 212 ? 9.765 -20.777 2.999 1.00 93.44 212 ASN A N 1
ATOM 1696 C CA . ASN A 1 212 ? 10.479 -21.821 3.724 1.00 93.44 212 ASN A CA 1
ATOM 1697 C C . ASN A 1 212 ? 9.509 -22.799 4.412 1.00 93.44 212 ASN A C 1
ATOM 1699 O O . ASN A 1 212 ? 9.782 -24.000 4.456 1.00 93.44 212 ASN A O 1
ATOM 1703 N N . TYR A 1 213 ? 8.361 -22.306 4.891 1.00 93.50 213 TYR A N 1
ATOM 1704 C CA .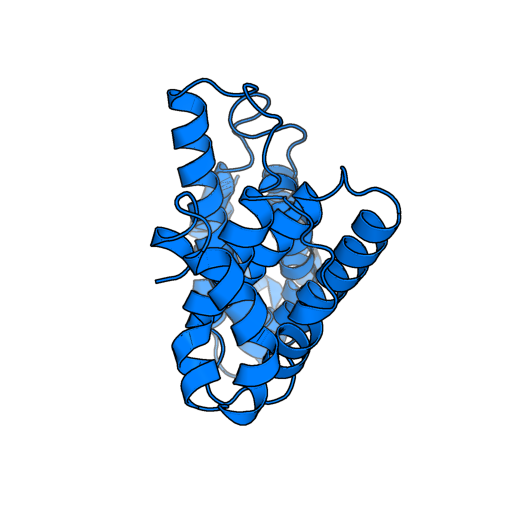 TYR A 1 213 ? 7.285 -23.135 5.442 1.00 93.50 213 TYR A CA 1
ATOM 1705 C C . TYR A 1 213 ? 6.458 -23.848 4.351 1.00 93.50 213 TYR A C 1
ATOM 1707 O O . TYR A 1 213 ? 6.035 -24.988 4.544 1.00 93.50 213 TYR A O 1
ATOM 1715 N N . HIS A 1 214 ? 6.283 -23.219 3.183 1.00 95.06 214 HIS A N 1
ATOM 1716 C CA . HIS A 1 214 ? 5.448 -23.686 2.065 1.00 95.06 214 HIS A CA 1
ATOM 1717 C C . HIS A 1 214 ? 6.275 -24.055 0.824 1.00 95.06 214 HIS A C 1
ATOM 1719 O O . HIS A 1 214 ? 6.131 -23.490 -0.266 1.00 95.06 214 HIS A O 1
ATOM 1725 N N . GLN A 1 215 ? 7.175 -25.026 0.990 1.00 93.25 215 GLN A N 1
ATOM 1726 C CA . GLN A 1 215 ? 8.151 -25.401 -0.042 1.00 93.25 215 GLN A CA 1
ATOM 1727 C C . GLN A 1 215 ? 7.520 -25.916 -1.345 1.00 93.25 215 GLN A C 1
ATOM 1729 O O . GLN A 1 215 ? 8.154 -25.870 -2.402 1.00 93.25 215 GLN A O 1
ATOM 1734 N N . ASP A 1 216 ? 6.271 -26.378 -1.304 1.00 95.62 216 ASP A N 1
ATOM 1735 C CA . ASP A 1 216 ? 5.507 -26.787 -2.479 1.00 95.62 216 ASP A CA 1
ATOM 1736 C C . ASP A 1 216 ? 5.262 -25.631 -3.458 1.00 95.62 216 ASP A C 1
ATOM 1738 O O . ASP A 1 216 ? 5.116 -25.880 -4.652 1.00 95.62 216 ASP A O 1
ATOM 1742 N N . HIS A 1 217 ? 5.342 -24.375 -3.012 1.00 95.75 217 HIS A N 1
ATOM 1743 C CA . HIS A 1 217 ? 5.197 -23.193 -3.862 1.00 95.75 217 HIS A CA 1
ATOM 1744 C C . HIS A 1 217 ? 6.504 -22.700 -4.508 1.00 95.75 217 HIS A C 1
ATOM 1746 O O . HIS A 1 217 ? 6.457 -21.883 -5.430 1.00 95.75 217 HIS A O 1
ATOM 1752 N N . MET A 1 218 ? 7.670 -23.224 -4.107 1.00 93.38 218 MET A N 1
ATOM 1753 C CA . MET A 1 218 ? 8.984 -22.759 -4.591 1.00 93.38 218 MET A CA 1
ATOM 1754 C C . MET A 1 218 ? 9.135 -22.828 -6.116 1.00 93.38 218 MET A C 1
ATOM 1756 O O . MET A 1 218 ? 9.783 -21.982 -6.735 1.00 93.38 218 MET A O 1
ATOM 1760 N N . HIS A 1 219 ? 8.505 -23.815 -6.752 1.00 95.06 219 HIS A N 1
ATOM 1761 C CA . HIS A 1 219 ? 8.567 -23.994 -8.201 1.00 95.06 219 HIS A CA 1
ATOM 1762 C C . HIS A 1 219 ? 7.961 -22.821 -8.995 1.00 95.06 219 HIS A C 1
ATOM 1764 O O . HIS A 1 219 ? 8.307 -22.650 -10.163 1.00 95.06 219 HIS A O 1
ATOM 1770 N N . HIS A 1 220 ? 7.101 -21.999 -8.380 1.00 96.19 220 HIS A N 1
ATOM 1771 C CA . HIS A 1 220 ? 6.553 -20.794 -9.006 1.00 96.19 220 HIS A CA 1
ATOM 1772 C C . HIS A 1 220 ? 7.553 -19.630 -9.058 1.00 96.19 220 HIS A C 1
ATOM 1774 O O . HIS A 1 220 ? 7.434 -18.775 -9.931 1.00 96.19 220 HIS A O 1
ATOM 1780 N N . VAL A 1 221 ? 8.530 -19.585 -8.146 1.00 94.44 221 VAL A N 1
ATOM 1781 C CA . VAL A 1 221 ? 9.394 -18.405 -7.944 1.00 94.44 221 VAL A CA 1
ATOM 1782 C C . VAL A 1 221 ? 10.835 -18.629 -8.395 1.00 94.44 221 VAL A C 1
ATOM 1784 O O . VAL A 1 221 ? 11.482 -17.691 -8.859 1.00 94.44 221 VAL A O 1
ATOM 1787 N N . ILE A 1 222 ? 11.319 -19.877 -8.347 1.00 92.94 222 ILE A N 1
ATOM 1788 C CA . ILE A 1 222 ? 12.684 -20.249 -8.756 1.00 92.94 222 ILE A CA 1
ATOM 1789 C C . ILE A 1 222 ? 13.061 -19.713 -10.148 1.00 92.94 222 ILE A C 1
ATOM 1791 O O . ILE A 1 222 ? 14.164 -19.180 -10.267 1.00 92.94 222 ILE A O 1
ATOM 1795 N N . PRO A 1 223 ? 12.215 -19.809 -11.199 1.00 92.44 223 PRO A N 1
ATOM 1796 C CA . PRO A 1 223 ? 12.589 -19.305 -12.520 1.00 92.44 223 PRO A CA 1
ATOM 1797 C C . PRO A 1 223 ? 12.965 -17.818 -12.515 1.00 92.44 223 PRO A C 1
ATOM 1799 O O . PRO A 1 223 ? 13.996 -17.455 -13.078 1.00 92.44 223 PRO A O 1
ATOM 1802 N N . LEU A 1 224 ? 12.187 -16.986 -11.813 1.00 91.38 224 LEU A N 1
ATOM 1803 C CA . LEU A 1 224 ? 12.441 -15.549 -11.704 1.00 91.38 224 LEU A CA 1
ATOM 1804 C C . LEU A 1 224 ? 13.702 -15.261 -10.876 1.00 91.38 224 LEU A C 1
ATOM 1806 O O . LEU A 1 224 ? 14.505 -14.410 -11.247 1.00 91.38 224 LEU A O 1
ATOM 1810 N N . MET A 1 225 ? 13.921 -16.001 -9.783 1.00 89.38 225 MET A N 1
ATOM 1811 C CA . MET A 1 225 ? 15.141 -15.875 -8.971 1.00 89.38 225 MET A CA 1
ATOM 1812 C C . MET A 1 225 ? 16.400 -16.213 -9.777 1.00 89.38 225 MET A C 1
ATOM 1814 O O . MET A 1 225 ? 17.395 -15.495 -9.711 1.00 89.38 225 MET A O 1
ATOM 1818 N N . VAL A 1 226 ? 16.355 -17.282 -10.579 1.00 87.31 226 VAL A N 1
ATOM 1819 C CA . VAL A 1 226 ? 17.466 -17.671 -11.460 1.00 87.31 226 VAL A CA 1
ATOM 1820 C C . VAL A 1 226 ? 17.729 -16.596 -12.515 1.00 87.31 226 VAL A C 1
ATOM 1822 O O . VAL A 1 226 ? 18.887 -16.258 -12.752 1.00 87.31 226 VAL A O 1
ATOM 1825 N N . GLU A 1 227 ? 16.683 -16.026 -13.114 1.00 84.19 227 GLU A N 1
ATOM 1826 C CA . GLU A 1 227 ? 16.807 -14.904 -14.051 1.00 84.19 227 GLU A CA 1
ATOM 1827 C C . GLU A 1 227 ? 17.488 -13.686 -13.401 1.00 84.19 227 GLU A C 1
ATOM 1829 O O . GLU A 1 227 ? 18.432 -13.124 -13.964 1.00 84.19 227 GLU A O 1
ATOM 1834 N N . GLY A 1 228 ? 17.087 -13.345 -12.173 1.00 81.69 228 GLY A N 1
ATOM 1835 C CA . GLY A 1 228 ? 17.708 -12.291 -11.372 1.00 81.69 228 GLY A CA 1
ATOM 1836 C C . GLY A 1 228 ? 19.195 -12.523 -11.097 1.00 81.69 228 GLY A C 1
ATOM 1837 O O . GLY A 1 228 ? 19.998 -11.606 -11.242 1.00 81.69 228 GLY A O 1
ATOM 1838 N N . LEU A 1 229 ? 19.586 -13.756 -10.760 1.00 76.75 229 LEU A N 1
ATOM 1839 C CA . LEU A 1 229 ? 20.984 -14.114 -10.480 1.00 76.75 229 LEU A CA 1
ATOM 1840 C C . LEU A 1 229 ? 21.885 -14.046 -11.720 1.00 76.75 229 LEU A C 1
ATOM 1842 O O . LEU A 1 229 ? 23.076 -13.752 -11.607 1.00 76.75 229 LEU A O 1
ATOM 1846 N N . VAL A 1 230 ? 21.337 -14.329 -12.904 1.00 75.88 230 VAL A N 1
ATOM 1847 C CA . VAL A 1 230 ? 22.084 -14.261 -14.171 1.00 75.88 230 VAL A CA 1
ATOM 1848 C C . VAL A 1 230 ? 22.328 -12.808 -14.595 1.00 75.88 230 VAL A C 1
ATOM 1850 O O . VAL A 1 230 ? 23.305 -12.519 -15.292 1.00 75.88 230 VAL A O 1
ATOM 1853 N N . ASN A 1 231 ? 21.490 -11.872 -14.150 1.00 75.31 231 ASN A N 1
ATOM 1854 C CA . ASN A 1 231 ? 21.628 -10.458 -14.464 1.00 75.31 231 ASN A CA 1
ATOM 1855 C C . ASN A 1 231 ? 22.478 -9.731 -13.406 1.00 75.31 231 ASN A C 1
ATOM 1857 O O . ASN A 1 231 ? 22.048 -9.501 -12.279 1.00 75.31 231 ASN A O 1
ATOM 1861 N N . ALA A 1 232 ? 23.683 -9.295 -13.791 1.00 62.88 232 ALA A N 1
ATOM 1862 C CA . ALA A 1 232 ? 24.633 -8.620 -12.898 1.00 62.88 232 ALA A CA 1
ATOM 1863 C C . ALA A 1 232 ? 24.063 -7.370 -12.191 1.00 62.88 232 ALA A C 1
ATOM 1865 O O . ALA A 1 232 ? 24.524 -7.021 -11.106 1.00 62.88 232 ALA A O 1
ATOM 1866 N N . SER A 1 233 ? 23.061 -6.705 -12.776 1.00 67.75 233 SER A N 1
ATOM 1867 C CA . SER A 1 233 ? 22.390 -5.542 -12.180 1.00 67.75 233 SER A CA 1
ATOM 1868 C C . SER A 1 233 ? 21.330 -5.902 -11.131 1.00 67.75 233 SER A C 1
ATOM 1870 O O . SER A 1 233 ? 20.853 -5.007 -10.439 1.00 67.75 233 SER A O 1
ATOM 1872 N N . LEU A 1 234 ? 20.970 -7.183 -11.003 1.00 66.19 234 LEU A N 1
ATOM 1873 C CA . LEU A 1 234 ? 19.906 -7.690 -10.128 1.00 66.19 234 LEU A CA 1
ATOM 1874 C C . LEU A 1 234 ? 20.415 -8.610 -9.011 1.00 66.19 234 LEU A C 1
ATOM 1876 O O . LEU A 1 234 ? 19.636 -8.993 -8.142 1.00 66.19 234 LEU A O 1
ATOM 1880 N N . VAL A 1 235 ? 21.717 -8.918 -8.978 1.00 60.84 235 VAL A N 1
ATOM 1881 C CA . VAL A 1 235 ? 22.309 -9.868 -8.018 1.00 60.84 235 VAL A CA 1
ATOM 1882 C C . VAL A 1 235 ? 21.987 -9.514 -6.564 1.00 60.84 235 VAL A C 1
ATOM 1884 O O . VAL A 1 235 ? 21.687 -10.413 -5.793 1.00 60.84 235 VAL A O 1
ATOM 1887 N N . GLY A 1 236 ? 21.994 -8.228 -6.194 1.00 60.25 236 GLY A N 1
ATOM 1888 C CA . GLY A 1 236 ? 21.679 -7.798 -4.824 1.00 60.25 236 GLY A CA 1
ATOM 1889 C C . GLY A 1 236 ? 20.197 -7.885 -4.440 1.00 60.25 236 GLY A C 1
ATOM 1890 O O . GLY A 1 236 ? 19.898 -7.883 -3.255 1.00 60.25 236 GLY A O 1
ATOM 1891 N N . ALA A 1 237 ? 19.283 -7.953 -5.413 1.00 56.75 237 ALA A N 1
ATOM 1892 C CA . ALA A 1 237 ? 17.856 -8.187 -5.168 1.00 56.75 237 ALA A CA 1
ATOM 1893 C C . ALA A 1 237 ? 17.505 -9.686 -5.190 1.00 56.75 237 ALA A C 1
ATOM 1895 O O . ALA A 1 237 ? 16.487 -10.088 -4.640 1.00 56.75 237 ALA A O 1
ATOM 1896 N N . ALA A 1 238 ? 18.331 -10.507 -5.849 1.00 50.84 238 ALA A N 1
ATOM 1897 C CA . ALA A 1 238 ? 18.124 -11.945 -6.017 1.00 50.84 238 ALA A CA 1
ATOM 1898 C C . ALA A 1 238 ? 18.786 -12.814 -4.927 1.00 50.84 238 ALA A C 1
ATOM 1900 O O . ALA A 1 238 ? 18.517 -14.017 -4.881 1.00 50.84 238 ALA A O 1
ATOM 1901 N N . SER A 1 239 ? 19.696 -12.238 -4.130 1.00 47.69 239 SER A N 1
ATOM 1902 C CA . SER A 1 239 ? 20.478 -12.908 -3.077 1.00 47.69 239 SER A CA 1
ATOM 1903 C C . SER A 1 239 ? 19.806 -12.848 -1.717 1.00 47.69 239 SER A C 1
ATOM 1905 O O . SER A 1 239 ? 19.806 -13.895 -1.037 1.00 47.69 239 SER A O 1
#

InterPro domains:
  IPR011989 Armadillo-like helical [G3DSA:1.25.10.10] (1-239)
  IPR016024 Armadillo-type fold [SSF48371] (25-230)
  IPR040709 Importin 13, repeat 1 [PF18773] (100-129)
  IPR051345 Importin beta-like nuclear transport receptors [PTHR12363] (1-238)

pLDDT: mean 93.18, std 7.73, range [47.69, 98.44]

Organism: Cherax quadricarinatus (NCBI:txid27406)

Foldseek 3Di:
DLVVCLVCLLVLLVLCVPPVCVVVSLVVLLVLLVQLLPDDAPPPPHDRNLVNLSSLLSNLVSLVVDDDPSSVSSLVSCLVVLLSSLVSQLVRLQDDPPPPDDPVRVVRSVVVLVSSLVSLQSSCSSQPVNSLVSLVVQLVVQQVVCVVPVVSCRSNLSSLSSLQSNLLVHDLPDPDRVLVVLQCQQSRCCDPPLSNLLSNLSSVVSNVSSCVVVVVSVVSCVVSLVVQCVDPVRVVSSD

Secondary structure (DSSP, 8-state):
-HHHHHHHHHHHHHHHTSHHHHHHHHHHHHHHHHHHT-SS-TTTT-SSTTTTHHHHHHHHHHHHTS-HHHHHHHHHHHHHHHHHHHHHHHHHTPPPPTT-S-HHHHHHHHHHHHHHHHHHHHHHHHHTHHHHHHHHHHHHHHHHHHHH-TT-HHHHHHHHHHHHHHGGGS-TT--SHHHHHHHHGGGS--TT-HHHHHHHHHHHHHTHHHHHH-GGGGGGTHHHHHHHHHSTTTHHHH-

Radius of gyration: 18.92 Å; chains: 1; bounding box: 50×47×47 Å

Sequence (239 aa):
FTSVVECHSRLLLQCALQAEHQATVVQVVALLLQCAATPGQYPTDETTSNIPFAVWFTIQDDIMTFEGEQQAELLTLFQPVYLKLVDTFIQKSLLPPDNALTSEEKEMFRCYRQDICDTYMYAYYVLRGDMLSHLEVHLKDAVVKMQNDPSDWRYLEAVLHAYSSVAETVAETDNFYVPRFIQSIPQIPFSDNIQLISVALTTLGAYADWLNYHQDHMHHVIPLMVEGLVNASLVGAAS